Protein AF-A0A6P0VW91-F1 (afdb_monomer_lite)

Structure (mmCIF, N/CA/C/O backbone):
data_AF-A0A6P0VW91-F1
#
_entry.id   AF-A0A6P0VW91-F1
#
loop_
_atom_site.group_PDB
_atom_site.id
_atom_site.type_symbol
_atom_site.label_atom_id
_atom_site.label_alt_id
_atom_site.label_comp_id
_atom_site.label_asym_id
_atom_site.label_entity_id
_atom_site.label_seq_id
_atom_site.pdbx_PDB_ins_code
_atom_site.Cartn_x
_atom_site.Cartn_y
_atom_site.Cartn_z
_atom_site.occupancy
_atom_site.B_iso_or_equiv
_atom_site.auth_seq_id
_atom_site.auth_comp_id
_atom_site.auth_asym_id
_atom_site.auth_atom_id
_atom_site.pdbx_PDB_model_num
ATOM 1 N N . SER A 1 1 ? 43.826 -35.538 46.154 1.00 45.88 1 SER A N 1
ATOM 2 C CA . SER A 1 1 ? 43.018 -36.642 45.608 1.00 45.88 1 SER A CA 1
ATOM 3 C C . SER A 1 1 ? 41.898 -36.074 44.776 1.00 45.88 1 SER A C 1
ATOM 5 O O . SER A 1 1 ? 41.138 -35.266 45.288 1.00 45.88 1 SER A O 1
ATOM 7 N N . LEU A 1 2 ? 41.867 -36.436 43.498 1.00 37.66 2 LEU A N 1
ATOM 8 C CA . LEU A 1 2 ? 40.980 -35.922 42.459 1.00 37.66 2 LEU A CA 1
ATOM 9 C C . LEU A 1 2 ? 40.212 -37.135 41.923 1.00 37.66 2 LEU A C 1
ATOM 11 O O . LEU A 1 2 ? 40.847 -38.118 41.549 1.00 37.66 2 LEU A O 1
ATOM 15 N N . VAL A 1 3 ? 38.880 -37.113 41.973 1.00 53.88 3 VAL A N 1
ATOM 16 C CA . VAL A 1 3 ? 38.034 -38.215 41.485 1.00 53.88 3 VAL A CA 1
ATOM 17 C C . VAL A 1 3 ? 37.179 -37.676 40.343 1.00 53.88 3 VAL A C 1
ATOM 19 O O . VAL A 1 3 ? 36.384 -36.762 40.537 1.00 53.88 3 VAL A O 1
ATOM 22 N N . LEU A 1 4 ? 37.413 -38.223 39.150 1.00 39.91 4 LEU A N 1
ATOM 23 C CA . LEU A 1 4 ? 36.674 -37.972 37.914 1.00 39.91 4 LEU A CA 1
ATOM 24 C C . LEU A 1 4 ? 35.315 -38.687 37.950 1.00 39.91 4 LEU A C 1
ATOM 26 O O . LEU A 1 4 ? 35.254 -39.873 38.269 1.00 39.91 4 LEU A O 1
ATOM 30 N N . ALA A 1 5 ? 34.249 -37.981 37.572 1.00 51.84 5 ALA A N 1
ATOM 31 C CA . ALA A 1 5 ? 32.930 -38.547 37.302 1.00 51.84 5 ALA A CA 1
ATOM 32 C C . ALA A 1 5 ? 32.730 -38.655 35.780 1.00 51.84 5 ALA A C 1
ATOM 34 O O . ALA A 1 5 ? 32.917 -37.676 35.060 1.00 51.84 5 ALA A O 1
ATOM 35 N N . ALA A 1 6 ? 32.388 -39.850 35.295 1.00 54.62 6 ALA A N 1
ATOM 36 C CA . ALA A 1 6 ? 32.155 -40.146 33.882 1.00 54.62 6 ALA A CA 1
ATOM 37 C C . ALA A 1 6 ? 30.652 -40.097 33.558 1.00 54.62 6 ALA A C 1
ATOM 39 O O . ALA A 1 6 ? 29.842 -40.672 34.285 1.00 54.62 6 ALA A O 1
ATOM 40 N N . VAL A 1 7 ? 30.290 -39.425 32.463 1.00 60.19 7 VAL A N 1
ATOM 41 C CA . VAL A 1 7 ? 28.923 -39.356 31.922 1.00 60.19 7 VAL A CA 1
ATOM 42 C C . VAL A 1 7 ? 28.759 -40.441 30.855 1.00 60.19 7 VAL A C 1
ATOM 44 O O . VAL A 1 7 ? 29.585 -40.548 29.950 1.00 60.19 7 VAL A O 1
ATOM 47 N N . ALA A 1 8 ? 27.704 -41.249 30.965 1.00 60.50 8 ALA A N 1
ATOM 48 C CA . ALA A 1 8 ? 27.335 -42.264 29.981 1.00 60.50 8 ALA A CA 1
ATOM 49 C C . ALA A 1 8 ? 26.428 -41.656 28.895 1.00 60.50 8 ALA A C 1
ATOM 51 O O . ALA A 1 8 ? 25.424 -41.021 29.212 1.00 60.50 8 ALA A O 1
ATOM 52 N N . LEU A 1 9 ? 26.775 -41.865 27.623 1.00 63.78 9 LEU A N 1
ATOM 53 C CA . LEU A 1 9 ? 25.954 -41.501 26.465 1.00 63.78 9 LEU A CA 1
ATOM 54 C C . LEU A 1 9 ? 25.047 -42.683 26.090 1.00 63.78 9 LEU A C 1
ATOM 56 O O . LEU A 1 9 ? 25.528 -43.800 25.893 1.00 63.78 9 LEU A O 1
ATOM 60 N N . PHE A 1 10 ? 23.740 -42.436 25.993 1.00 67.81 10 PHE A N 1
ATOM 61 C CA . PHE A 1 10 ? 22.761 -43.399 25.486 1.00 67.81 10 PHE A CA 1
ATOM 62 C C . PHE A 1 10 ? 22.829 -43.465 23.953 1.00 67.81 10 PHE A C 1
ATOM 64 O O . PHE A 1 10 ? 22.677 -42.452 23.274 1.00 67.81 10 PHE A O 1
ATOM 71 N N . PHE A 1 11 ? 23.041 -44.670 23.422 1.00 66.56 11 PHE A N 1
ATOM 72 C CA . PHE A 1 11 ? 22.950 -44.989 21.997 1.00 66.56 11 PHE A CA 1
ATOM 73 C C . PHE A 1 11 ? 21.480 -45.170 21.590 1.00 66.56 11 PHE A C 1
ATOM 75 O O . PHE A 1 11 ? 20.785 -46.021 22.144 1.00 66.56 11 PHE A O 1
ATOM 82 N N . VAL A 1 12 ? 21.025 -44.399 20.602 1.00 67.31 12 VAL A N 1
ATOM 83 C CA . VAL A 1 12 ? 19.769 -44.636 19.871 1.00 67.31 12 VAL A CA 1
ATOM 84 C C . VAL A 1 12 ? 20.093 -45.526 18.660 1.00 67.31 12 VAL A C 1
ATOM 86 O O . VAL A 1 12 ? 21.086 -45.250 17.983 1.00 67.31 12 VAL A O 1
ATOM 89 N N . PRO A 1 13 ? 19.325 -46.593 18.370 1.00 65.19 13 PRO A N 1
ATOM 90 C CA . PRO A 1 13 ? 19.546 -47.409 17.178 1.00 65.19 13 PRO A CA 1
ATOM 91 C C . PRO A 1 13 ? 19.228 -46.616 15.902 1.00 65.19 13 PRO A C 1
ATOM 93 O O . PRO A 1 13 ? 18.191 -45.962 15.802 1.00 65.19 13 PRO A O 1
ATOM 96 N N . ILE A 1 14 ? 20.140 -46.682 14.933 1.00 64.81 14 ILE A N 1
ATOM 97 C CA . ILE A 1 14 ? 20.022 -46.049 13.614 1.00 64.81 14 ILE A CA 1
ATOM 98 C C . ILE A 1 14 ? 19.097 -46.922 12.739 1.00 64.81 14 ILE A C 1
ATOM 100 O O . ILE A 1 14 ? 19.291 -48.138 12.717 1.00 64.81 14 ILE A O 1
ATOM 104 N N . PRO A 1 15 ? 18.103 -46.352 12.033 1.00 50.22 15 PRO A N 1
ATOM 105 C CA . PRO A 1 15 ? 17.239 -47.103 11.120 1.00 50.22 15 PRO A CA 1
ATOM 106 C C . PRO A 1 15 ? 18.001 -47.611 9.882 1.00 50.22 15 PRO A C 1
ATOM 108 O O . PRO A 1 15 ? 18.838 -46.905 9.323 1.00 50.22 15 PRO A O 1
ATOM 111 N N . GLU A 1 16 ? 17.690 -48.835 9.444 1.00 62.50 16 GLU A N 1
ATOM 112 C CA . GLU A 1 16 ? 18.288 -49.484 8.269 1.00 62.50 16 GLU A CA 1
ATOM 113 C C . GLU A 1 16 ? 17.691 -48.937 6.958 1.00 62.50 16 GLU A C 1
ATOM 115 O O . GLU A 1 16 ? 16.479 -48.980 6.743 1.00 62.50 16 GLU A O 1
ATOM 120 N N . ILE A 1 17 ? 18.554 -48.435 6.070 1.00 70.12 17 ILE A N 1
ATOM 121 C CA . ILE A 1 17 ? 18.213 -48.019 4.703 1.00 70.12 17 ILE A CA 1
ATOM 122 C C . ILE A 1 17 ? 18.401 -49.241 3.782 1.00 70.12 17 ILE A C 1
ATOM 124 O O . ILE A 1 17 ? 19.496 -49.804 3.773 1.00 70.12 17 ILE A O 1
ATOM 128 N N . PRO A 1 18 ? 17.393 -49.675 3.002 1.00 55.44 18 PRO A N 1
ATOM 129 C CA . PRO A 1 18 ? 17.561 -50.780 2.061 1.00 55.44 18 PRO A CA 1
ATOM 130 C C . PRO A 1 18 ? 18.451 -50.380 0.871 1.00 55.44 18 PRO A C 1
ATOM 132 O O . PRO A 1 18 ? 18.168 -49.413 0.164 1.00 55.44 18 PRO A O 1
ATOM 135 N N . GLU A 1 19 ? 19.518 -51.147 0.638 1.00 65.44 19 GLU A N 1
ATOM 136 C CA . GLU A 1 19 ? 20.442 -50.968 -0.489 1.00 65.44 19 GLU A CA 1
ATOM 137 C C . GLU A 1 19 ? 19.808 -51.406 -1.830 1.00 65.44 19 GLU A C 1
ATOM 139 O O . GLU A 1 19 ? 19.175 -52.468 -1.901 1.00 65.44 19 GLU A O 1
ATOM 144 N N . PRO A 1 20 ? 19.986 -50.641 -2.925 1.00 45.97 20 PRO A N 1
ATOM 145 C CA . PRO A 1 20 ? 19.561 -51.058 -4.255 1.00 45.97 20 PRO A CA 1
ATOM 146 C C . PRO A 1 20 ? 20.436 -52.203 -4.794 1.00 45.97 20 PRO A C 1
ATOM 148 O O . PRO A 1 20 ? 21.664 -52.185 -4.734 1.00 45.97 20 PRO A O 1
ATOM 151 N N . LYS A 1 21 ? 19.764 -53.213 -5.347 1.00 51.09 21 LYS A N 1
ATOM 152 C CA . LYS A 1 21 ? 20.329 -54.460 -5.881 1.00 51.09 21 LYS A CA 1
ATOM 153 C C . LYS A 1 21 ? 21.159 -54.198 -7.160 1.00 51.09 21 LYS A C 1
ATOM 155 O O . LYS A 1 21 ? 20.664 -53.496 -8.041 1.00 51.09 21 LYS A O 1
ATOM 160 N N . PRO A 1 22 ? 22.364 -54.779 -7.321 1.00 43.06 22 PRO A N 1
ATOM 161 C CA . PRO A 1 22 ? 23.195 -54.573 -8.509 1.00 43.06 22 PRO A CA 1
ATOM 162 C C . PRO A 1 22 ? 22.652 -55.311 -9.745 1.00 43.06 22 PRO A C 1
ATOM 164 O O . PRO A 1 22 ? 22.271 -56.482 -9.674 1.00 43.06 22 PRO A O 1
ATOM 167 N N . ALA A 1 23 ? 22.648 -54.616 -10.886 1.00 38.62 23 ALA A N 1
ATOM 168 C CA . ALA A 1 23 ? 22.341 -55.166 -12.202 1.00 38.62 23 ALA A CA 1
ATOM 169 C C . ALA A 1 23 ? 23.483 -56.073 -12.698 1.00 38.62 23 ALA A C 1
ATOM 171 O O . ALA A 1 23 ? 24.660 -55.739 -12.576 1.00 38.62 23 ALA A O 1
ATOM 172 N N . THR A 1 24 ? 23.118 -57.231 -13.250 1.00 33.81 24 THR A N 1
ATOM 173 C CA . THR A 1 24 ? 24.030 -58.165 -13.925 1.00 33.81 24 THR A CA 1
ATOM 174 C C . THR A 1 24 ? 24.249 -57.716 -15.367 1.00 33.81 24 THR A C 1
ATOM 176 O O . THR A 1 24 ? 23.285 -57.515 -16.102 1.00 33.81 24 THR A O 1
ATOM 179 N N . THR A 1 25 ? 25.517 -57.586 -15.751 1.00 35.56 25 THR A N 1
ATOM 180 C CA . THR A 1 25 ? 25.989 -57.430 -17.130 1.00 35.56 25 THR A CA 1
ATOM 181 C C . THR A 1 25 ? 26.102 -58.807 -17.782 1.00 35.56 25 THR A C 1
ATOM 183 O O . THR A 1 25 ? 26.847 -59.649 -17.284 1.00 35.56 25 THR A O 1
ATOM 186 N N . GLU A 1 26 ? 25.430 -59.019 -18.913 1.00 36.88 26 GLU A N 1
ATOM 187 C CA . GLU A 1 26 ? 25.812 -60.035 -19.899 1.00 36.88 26 GLU A CA 1
ATOM 188 C C . GLU A 1 26 ? 26.166 -59.330 -21.214 1.00 36.88 26 GLU A C 1
ATOM 190 O O . GLU A 1 26 ? 25.394 -58.538 -21.752 1.00 36.88 26 GLU A O 1
ATOM 195 N N . GLU A 1 27 ? 27.383 -59.594 -21.686 1.00 36.19 27 GLU A N 1
ATOM 196 C CA . GLU A 1 27 ? 27.915 -59.167 -22.976 1.00 36.19 27 GLU A CA 1
ATOM 197 C C . GLU A 1 27 ? 27.293 -60.000 -24.106 1.00 36.19 27 GLU A C 1
ATOM 199 O O . GLU A 1 27 ? 27.214 -61.224 -24.006 1.00 36.19 27 GLU A O 1
ATOM 204 N N . THR A 1 28 ? 26.946 -59.378 -25.236 1.00 28.98 28 THR A N 1
ATOM 205 C CA . THR A 1 28 ? 27.001 -60.034 -26.552 1.00 28.98 28 THR A CA 1
ATOM 206 C C . THR A 1 28 ? 27.278 -59.002 -27.645 1.00 28.98 28 THR A C 1
ATOM 208 O O . THR A 1 28 ? 26.803 -57.871 -27.620 1.00 28.98 28 THR A O 1
ATOM 211 N N . SER A 1 29 ? 28.138 -59.448 -28.554 1.00 29.88 29 SER A N 1
ATOM 212 C CA . SER A 1 29 ? 28.842 -58.773 -29.638 1.00 29.88 29 SER A CA 1
ATOM 213 C C . SER A 1 29 ? 27.948 -58.162 -30.726 1.00 29.88 29 SER A C 1
ATOM 215 O O . SER A 1 29 ? 26.857 -58.652 -31.004 1.00 29.88 29 SER A O 1
ATOM 217 N N . SER A 1 30 ? 28.475 -57.114 -31.364 1.00 34.44 30 SER A N 1
ATOM 218 C CA . SER A 1 30 ? 27.913 -56.370 -32.492 1.00 34.44 30 SER A CA 1
ATOM 219 C C . SER A 1 30 ? 27.727 -57.200 -33.768 1.00 34.44 30 SER A C 1
ATOM 221 O O . SER A 1 30 ? 28.659 -57.873 -34.200 1.00 34.44 30 SER A O 1
ATOM 223 N N . GLU A 1 31 ? 26.618 -56.979 -34.481 1.00 31.62 31 GLU A N 1
ATOM 224 C CA . GLU A 1 31 ? 26.615 -56.970 -35.949 1.00 31.62 31 GLU A CA 1
ATOM 225 C C . GLU A 1 31 ? 25.618 -55.925 -36.484 1.00 31.62 31 GLU A C 1
ATOM 227 O O . GLU A 1 31 ? 24.622 -55.576 -35.859 1.00 31.62 31 GLU A O 1
ATOM 232 N N . ASN A 1 32 ? 26.003 -55.356 -37.617 1.00 32.12 32 ASN A N 1
ATOM 233 C CA . ASN A 1 32 ? 25.609 -54.095 -38.228 1.00 32.12 32 ASN A CA 1
ATOM 234 C C . ASN A 1 32 ? 24.267 -54.186 -38.983 1.00 32.12 32 ASN A C 1
ATOM 236 O O . ASN A 1 32 ? 24.061 -55.166 -39.692 1.00 32.12 32 ASN A O 1
ATOM 240 N N . THR A 1 33 ? 23.422 -53.148 -38.932 1.00 27.47 33 THR A N 1
ATOM 241 C CA . THR A 1 33 ? 22.660 -52.589 -40.077 1.00 27.47 33 THR A CA 1
ATOM 242 C C . THR A 1 33 ? 21.922 -51.329 -39.625 1.00 27.47 33 THR A C 1
ATOM 244 O O . THR A 1 33 ? 21.121 -51.355 -38.696 1.00 27.47 33 THR A O 1
ATOM 247 N N . SER A 1 34 ? 22.229 -50.217 -40.290 1.00 39.41 34 SER A N 1
ATOM 248 C CA . SER A 1 34 ? 21.519 -48.950 -40.185 1.00 39.41 34 SER A CA 1
ATOM 249 C C . SER A 1 34 ? 20.055 -49.097 -40.584 1.00 39.41 34 SER A C 1
ATOM 251 O O . SER A 1 34 ? 19.775 -49.539 -41.693 1.00 39.41 34 SER A O 1
ATOM 253 N N . GLU A 1 35 ? 19.153 -48.579 -39.757 1.00 32.06 35 GLU A N 1
ATOM 254 C CA . GLU A 1 35 ? 17.912 -47.993 -40.246 1.00 32.06 35 GLU A CA 1
ATOM 255 C C . GLU A 1 35 ? 17.582 -46.736 -39.441 1.00 32.06 35 GLU A C 1
ATOM 257 O O . GLU A 1 35 ? 17.703 -46.660 -38.222 1.00 32.06 35 GLU A O 1
ATOM 262 N N . ASN A 1 36 ? 17.291 -45.706 -40.218 1.00 39.59 36 ASN A N 1
ATOM 263 C CA . ASN A 1 36 ? 17.088 -44.320 -39.869 1.00 39.59 36 ASN A CA 1
ATOM 264 C C . ASN A 1 36 ? 15.724 -44.154 -39.188 1.00 39.59 36 ASN A C 1
ATOM 266 O O . ASN A 1 36 ? 14.698 -44.385 -39.822 1.00 39.59 36 ASN A O 1
ATOM 270 N N . THR A 1 37 ? 15.684 -43.716 -37.934 1.00 28.42 37 THR A N 1
ATOM 271 C CA . THR A 1 37 ? 14.499 -43.064 -37.362 1.00 28.42 37 THR A CA 1
ATOM 272 C C . THR A 1 37 ? 14.990 -42.003 -36.389 1.00 28.42 37 THR A C 1
ATOM 274 O O . THR A 1 37 ? 15.402 -42.289 -35.271 1.00 28.42 37 THR A O 1
ATOM 277 N N . SER A 1 38 ? 15.035 -40.772 -36.891 1.00 34.97 38 SER A N 1
ATOM 278 C CA . SER A 1 38 ? 15.244 -39.569 -36.100 1.00 34.97 38 SER A CA 1
ATOM 279 C C . SER A 1 38 ? 13.997 -39.384 -35.236 1.00 34.97 38 SER A C 1
ATOM 281 O O . SER A 1 38 ? 12.975 -38.913 -35.729 1.00 34.97 38 SER A O 1
ATOM 283 N N . GLU A 1 39 ? 14.047 -39.820 -33.979 1.00 34.34 39 GLU A N 1
ATOM 284 C CA . GLU A 1 39 ? 13.082 -39.386 -32.972 1.00 34.34 39 GLU A CA 1
ATOM 285 C C . GLU A 1 39 ? 13.407 -37.932 -32.634 1.00 34.34 39 GLU A C 1
ATOM 287 O O . GLU A 1 39 ? 14.372 -37.609 -31.943 1.00 34.34 39 GLU A O 1
ATOM 292 N N . GLU A 1 40 ? 12.622 -37.053 -33.246 1.00 33.78 40 GLU A N 1
ATOM 293 C CA . GLU A 1 40 ? 12.544 -35.635 -32.954 1.00 33.78 40 GLU A CA 1
ATOM 294 C C . GLU A 1 40 ? 12.128 -35.477 -31.491 1.00 33.78 40 GLU A C 1
ATOM 296 O O . GLU A 1 40 ? 10.995 -35.748 -31.094 1.00 33.78 40 GLU A O 1
ATOM 301 N N . GLN A 1 41 ? 13.114 -35.110 -30.679 1.00 34.59 41 GLN A N 1
ATOM 302 C CA . GLN A 1 41 ? 12.960 -34.672 -29.308 1.00 34.59 41 GLN A CA 1
ATOM 303 C C . GLN A 1 41 ? 11.958 -33.512 -29.304 1.00 34.59 41 GLN A C 1
ATOM 305 O O . GLN A 1 41 ? 12.284 -32.403 -29.717 1.00 34.59 41 GLN A O 1
ATOM 310 N N . ALA A 1 42 ? 10.722 -33.796 -28.892 1.00 33.38 42 ALA A N 1
ATOM 311 C CA . ALA A 1 42 ? 9.686 -32.796 -28.706 1.00 33.38 42 ALA A CA 1
ATOM 312 C C . ALA A 1 42 ? 10.132 -31.834 -27.598 1.00 33.38 42 ALA A C 1
ATOM 314 O O . ALA A 1 42 ? 10.006 -32.119 -26.408 1.00 33.38 42 ALA A O 1
ATOM 315 N N . THR A 1 43 ? 10.705 -30.706 -28.000 1.00 33.56 43 THR A N 1
ATOM 316 C CA . THR A 1 43 ? 10.786 -29.502 -27.185 1.00 33.56 43 THR A CA 1
ATOM 317 C C . THR A 1 43 ? 9.354 -29.049 -26.928 1.00 33.56 43 THR A C 1
ATOM 319 O O . THR A 1 43 ? 8.671 -28.590 -27.845 1.00 33.56 43 THR A O 1
ATOM 322 N N . GLU A 1 44 ? 8.875 -29.204 -25.694 1.00 33.62 44 GLU A N 1
ATOM 323 C CA . GLU A 1 44 ? 7.706 -28.459 -25.231 1.00 33.62 44 GLU A CA 1
ATOM 324 C C . GLU A 1 44 ? 7.978 -26.963 -25.460 1.00 33.62 44 GLU A C 1
ATOM 326 O O . GLU A 1 44 ? 9.020 -26.461 -25.021 1.00 33.62 44 GLU A O 1
ATOM 331 N N . PRO A 1 45 ? 7.109 -26.236 -26.184 1.00 35.69 45 PRO A N 1
ATOM 332 C CA . PRO A 1 45 ? 7.276 -24.805 -26.336 1.00 35.69 45 PRO A CA 1
ATOM 333 C C . PRO A 1 45 ? 7.024 -24.139 -24.982 1.00 35.69 45 PRO A C 1
ATOM 335 O O . PRO A 1 45 ? 5.936 -24.242 -24.416 1.00 35.69 45 PRO A O 1
ATOM 338 N N . SER A 1 46 ? 8.040 -23.439 -24.481 1.00 35.47 46 SER A N 1
ATOM 339 C CA . SER A 1 46 ? 7.881 -22.467 -23.400 1.00 35.47 46 SER A CA 1
ATOM 340 C C . SER A 1 46 ? 6.799 -21.460 -23.813 1.00 35.47 46 SER A C 1
ATOM 342 O O . SER A 1 46 ? 6.890 -20.925 -24.926 1.00 35.47 46 SER A O 1
ATOM 344 N N . PRO A 1 47 ? 5.768 -21.197 -22.988 1.00 40.12 47 PRO A N 1
ATOM 345 C CA . PRO A 1 47 ? 4.745 -20.226 -23.342 1.00 40.12 47 PRO A CA 1
ATOM 346 C C . PRO A 1 47 ? 5.399 -18.851 -23.507 1.00 40.12 47 PRO A C 1
ATOM 348 O O . PRO A 1 47 ? 6.196 -18.413 -22.681 1.00 40.12 47 PRO A O 1
ATOM 351 N N . THR A 1 48 ? 5.114 -18.216 -24.640 1.00 48.12 48 THR A N 1
ATOM 352 C CA . THR A 1 48 ? 5.581 -16.868 -24.978 1.00 48.12 48 THR A CA 1
ATOM 353 C C . THR A 1 48 ? 4.586 -15.862 -24.391 1.00 48.12 48 THR A C 1
ATOM 355 O O . THR A 1 48 ? 3.385 -16.139 -24.452 1.00 48.12 48 THR A O 1
ATOM 358 N N . PRO A 1 49 ? 5.035 -14.725 -23.825 1.00 51.53 49 PRO A N 1
ATOM 359 C CA . PRO A 1 49 ? 4.139 -13.681 -23.330 1.00 51.53 49 PRO A CA 1
ATOM 360 C C . PRO A 1 49 ? 3.127 -13.241 -24.403 1.00 51.53 49 PRO A C 1
ATOM 362 O O . PRO A 1 49 ? 3.453 -13.286 -25.597 1.00 51.53 49 PRO A O 1
ATOM 365 N N . PRO A 1 50 ? 1.912 -12.815 -24.002 1.00 56.16 50 PRO A N 1
ATOM 366 C CA . PRO A 1 50 ? 0.882 -12.400 -24.945 1.00 56.16 50 PRO A CA 1
ATOM 367 C C . PRO A 1 50 ? 1.379 -11.251 -25.821 1.00 56.16 50 PRO A C 1
ATOM 369 O O . PRO A 1 50 ? 2.087 -10.343 -25.376 1.00 56.16 50 PRO A O 1
ATOM 372 N N . THR A 1 51 ? 1.005 -11.296 -27.094 1.00 58.78 51 THR A N 1
ATOM 373 C CA . THR A 1 51 ? 1.412 -10.293 -28.075 1.00 58.78 51 THR A CA 1
ATOM 374 C C . THR A 1 51 ? 0.747 -8.943 -27.793 1.00 58.78 51 THR A C 1
ATOM 376 O O . THR A 1 51 ? -0.338 -8.857 -27.217 1.00 58.78 51 THR A O 1
ATOM 379 N N . THR A 1 52 ? 1.363 -7.852 -28.261 1.00 59.69 52 THR A N 1
ATOM 380 C CA . THR A 1 52 ? 0.838 -6.479 -28.117 1.00 59.69 52 THR A CA 1
ATOM 381 C C . THR A 1 52 ? -0.613 -6.334 -28.594 1.00 59.69 52 THR A C 1
ATOM 383 O O . THR A 1 52 ? -1.356 -5.525 -28.046 1.00 59.69 52 THR A O 1
ATOM 386 N N . THR A 1 53 ? -1.023 -7.122 -29.592 1.00 55.97 53 THR A N 1
ATOM 387 C CA . THR A 1 53 ? -2.382 -7.126 -30.152 1.00 55.97 53 THR A CA 1
ATOM 388 C C . THR A 1 53 ? -3.397 -7.798 -29.226 1.00 55.97 53 THR A C 1
ATOM 390 O O . THR A 1 53 ? -4.474 -7.248 -29.024 1.00 55.97 53 THR A O 1
ATOM 393 N N . GLU A 1 54 ? -3.050 -8.927 -28.606 1.00 58.44 54 GLU A N 1
ATOM 394 C CA . GLU A 1 54 ? -3.915 -9.609 -27.628 1.00 58.44 54 GLU A CA 1
ATOM 395 C C . GLU A 1 54 ? -4.108 -8.751 -26.371 1.00 58.44 54 GLU A C 1
ATOM 397 O O . GLU A 1 54 ? -5.211 -8.655 -25.833 1.00 58.44 54 GLU A O 1
ATOM 402 N N . LEU A 1 55 ? -3.052 -8.041 -25.957 1.00 60.56 55 LEU A N 1
ATOM 403 C CA . LEU A 1 55 ? -3.134 -7.079 -24.864 1.00 60.56 55 LEU A CA 1
ATOM 404 C C . LEU A 1 55 ? -4.067 -5.908 -25.200 1.00 60.56 55 LEU A C 1
ATOM 406 O O . LEU A 1 55 ? -4.795 -5.435 -24.337 1.00 60.56 55 LEU A O 1
ATOM 410 N N . GLU A 1 56 ? -4.066 -5.431 -26.446 1.00 62.19 56 GLU A N 1
ATOM 411 C CA . GLU A 1 56 ? -4.937 -4.335 -26.885 1.00 62.19 56 GLU A CA 1
ATOM 412 C C . GLU A 1 56 ? -6.413 -4.734 -27.004 1.00 62.19 56 GLU A C 1
ATOM 414 O O . GLU A 1 56 ? -7.284 -3.902 -26.741 1.00 62.19 56 GLU A O 1
ATOM 419 N N . GLU A 1 57 ? -6.712 -5.992 -27.330 1.00 58.19 57 GLU A N 1
ATOM 420 C CA . GLU A 1 57 ? -8.086 -6.508 -27.362 1.00 58.19 57 GLU A CA 1
ATOM 421 C C . GLU A 1 57 ? -8.667 -6.739 -25.957 1.00 58.19 57 GLU A C 1
ATOM 423 O O . GLU A 1 57 ? -9.816 -6.362 -25.713 1.00 58.19 57 GLU A O 1
ATOM 428 N N . ALA A 1 58 ? -7.874 -7.239 -25.002 1.00 56.41 58 ALA A N 1
ATOM 429 C CA . ALA A 1 58 ? -8.308 -7.438 -23.611 1.00 56.41 58 ALA A CA 1
ATOM 430 C C . ALA A 1 58 ? -8.638 -6.118 -22.874 1.00 56.41 58 ALA A C 1
ATOM 432 O O . ALA A 1 58 ? -9.421 -6.095 -21.921 1.00 56.41 58 ALA A O 1
ATOM 433 N N . LEU A 1 59 ? -8.116 -4.984 -23.355 1.00 56.28 59 LEU A N 1
ATOM 434 C CA . LEU A 1 59 ? -8.441 -3.646 -22.841 1.00 56.28 59 LEU A CA 1
ATOM 435 C C . LEU A 1 59 ? -9.857 -3.161 -23.210 1.00 56.28 59 LEU A C 1
ATOM 437 O O . LEU A 1 59 ? -10.266 -2.092 -22.758 1.00 56.28 59 LEU A O 1
ATOM 441 N N . GLN A 1 60 ? -10.634 -3.913 -24.000 1.00 58.50 60 GLN A N 1
ATOM 442 C CA . GLN A 1 60 ? -12.045 -3.586 -24.267 1.00 58.50 60 GLN A CA 1
ATOM 443 C C . GLN A 1 60 ? -12.940 -3.758 -23.028 1.00 58.50 60 GLN A C 1
ATOM 445 O O . GLN A 1 60 ? -13.995 -3.125 -22.934 1.00 58.50 60 GLN A O 1
ATOM 450 N N . SER A 1 61 ? -12.501 -4.555 -22.052 1.00 73.31 61 SER A N 1
ATOM 451 C CA . SER A 1 61 ? -13.106 -4.676 -20.727 1.00 73.31 61 SER A CA 1
ATOM 452 C C . SER A 1 61 ? -12.093 -4.264 -19.659 1.00 73.31 61 SER A C 1
ATOM 454 O O . SER A 1 61 ? -11.426 -5.100 -19.075 1.00 73.31 61 SER A O 1
ATOM 456 N N . GLU A 1 62 ? -11.931 -2.967 -19.405 1.00 86.75 62 GLU A N 1
ATOM 457 C CA . GLU A 1 62 ? -10.982 -2.482 -18.391 1.00 86.75 62 GLU A CA 1
ATOM 458 C C . GLU A 1 62 ? -11.617 -2.449 -16.985 1.00 86.75 62 GLU A C 1
ATOM 460 O O . GLU A 1 62 ? -12.753 -1.988 -16.811 1.00 86.75 62 GLU A O 1
ATOM 465 N N . ILE A 1 63 ? -10.880 -2.894 -15.962 1.00 92.06 63 ILE A N 1
ATOM 466 C CA . ILE A 1 63 ? -11.254 -2.700 -14.552 1.00 92.06 63 ILE A CA 1
ATOM 467 C C . ILE A 1 63 ? -11.092 -1.215 -14.228 1.00 92.06 63 ILE A C 1
ATOM 469 O O . ILE A 1 63 ? -9.996 -0.667 -14.323 1.00 92.06 63 ILE A O 1
ATOM 473 N N . THR A 1 64 ? -12.187 -0.541 -13.869 1.00 93.31 64 THR A N 1
ATOM 474 C CA . THR A 1 64 ? -12.172 0.920 -13.664 1.00 93.31 64 THR A CA 1
ATOM 475 C C . THR A 1 64 ? -12.894 1.402 -12.409 1.00 93.31 64 THR A C 1
ATOM 477 O O . THR A 1 64 ? -13.009 2.614 -12.212 1.00 93.31 64 THR A O 1
ATOM 480 N N . GLU A 1 65 ? -13.374 0.490 -11.557 1.00 94.81 65 GLU A N 1
ATOM 481 C CA . GLU A 1 65 ? -13.905 0.869 -10.246 1.00 94.81 65 GLU A CA 1
ATOM 482 C C . GLU A 1 65 ? -12.741 1.392 -9.374 1.00 94.81 65 GLU A C 1
ATOM 484 O O . GLU A 1 65 ? -11.720 0.711 -9.271 1.00 94.81 65 GLU A O 1
ATOM 489 N N . PRO A 1 66 ? -12.823 2.616 -8.812 1.00 95.81 66 PRO A N 1
ATOM 490 C CA . PRO A 1 66 ? -11.677 3.256 -8.163 1.00 95.81 66 PRO A CA 1
ATOM 491 C C . PRO A 1 66 ? -11.044 2.449 -7.025 1.00 95.81 66 PRO A C 1
ATOM 493 O O . PRO A 1 66 ? -9.821 2.437 -6.904 1.00 95.81 66 PRO A O 1
ATOM 496 N N . THR A 1 67 ? -11.851 1.786 -6.201 1.00 95.62 67 THR A N 1
ATOM 497 C CA . THR A 1 67 ? -11.386 1.016 -5.039 1.00 95.62 67 THR A CA 1
ATOM 498 C C . THR A 1 67 ? -10.667 -0.266 -5.474 1.00 95.62 67 THR A C 1
ATOM 500 O O . THR A 1 67 ? -9.587 -0.559 -4.969 1.00 95.62 67 THR A O 1
ATOM 503 N N . GLU A 1 68 ? -11.202 -0.989 -6.458 1.00 96.00 68 GLU A N 1
ATOM 504 C CA . GLU A 1 68 ? -10.599 -2.166 -7.087 1.00 96.00 68 GLU A CA 1
ATOM 505 C C . GLU A 1 68 ? -9.289 -1.787 -7.778 1.00 96.00 68 GLU A C 1
ATOM 507 O O . GLU A 1 68 ? -8.271 -2.445 -7.579 1.00 96.00 68 GLU A O 1
ATOM 512 N N . VAL A 1 69 ? -9.273 -0.679 -8.527 1.00 97.19 69 VAL A N 1
ATOM 513 C CA . VAL A 1 69 ? -8.048 -0.168 -9.157 1.00 97.19 69 VAL A CA 1
ATOM 514 C C . VAL A 1 69 ? -6.996 0.181 -8.102 1.00 97.19 69 VAL A C 1
ATOM 516 O O . VAL A 1 69 ? -5.833 -0.163 -8.286 1.00 97.19 69 VAL A O 1
ATOM 519 N N . ARG A 1 70 ? -7.379 0.808 -6.980 1.00 96.69 70 ARG A N 1
ATOM 520 C CA . ARG A 1 70 ? -6.449 1.117 -5.879 1.00 96.69 70 ARG A CA 1
ATOM 521 C C . ARG A 1 70 ? -5.936 -0.140 -5.191 1.00 96.69 70 ARG A C 1
ATOM 523 O O . ARG A 1 70 ? -4.762 -0.203 -4.838 1.00 96.69 70 ARG A O 1
ATOM 530 N N . PHE A 1 71 ? -6.791 -1.136 -4.982 1.00 96.31 71 PHE A N 1
ATOM 531 C CA . PHE A 1 71 ? -6.380 -2.429 -4.443 1.00 96.31 71 PHE A CA 1
ATOM 532 C C . PHE A 1 71 ? -5.337 -3.096 -5.352 1.00 96.31 71 PHE A C 1
ATOM 534 O O . PHE A 1 71 ? -4.267 -3.483 -4.883 1.00 96.31 71 PHE A O 1
ATOM 541 N N . LEU A 1 72 ? -5.599 -3.139 -6.661 1.00 97.38 72 LEU A N 1
ATOM 542 C CA . LEU A 1 72 ? -4.675 -3.694 -7.651 1.00 97.38 72 LEU A CA 1
ATOM 543 C C . LEU A 1 72 ? -3.379 -2.878 -7.772 1.00 97.38 72 LEU A C 1
ATOM 545 O O . LEU A 1 72 ? -2.314 -3.473 -7.898 1.00 97.38 72 LEU A O 1
ATOM 549 N N . GLU A 1 73 ? -3.433 -1.546 -7.663 1.00 97.88 73 GLU A N 1
ATOM 550 C CA . GLU A 1 73 ? -2.239 -0.688 -7.617 1.00 97.88 73 GLU A CA 1
ATOM 551 C C . GLU A 1 73 ? -1.334 -1.064 -6.439 1.00 97.88 73 GLU A C 1
ATOM 553 O O . GLU A 1 73 ? -0.137 -1.274 -6.623 1.00 97.88 73 GLU A O 1
ATOM 558 N N . ARG A 1 74 ? -1.914 -1.185 -5.235 1.00 96.19 74 ARG A N 1
ATOM 559 C CA . ARG A 1 74 ? -1.191 -1.554 -4.008 1.00 96.19 74 ARG A CA 1
ATOM 560 C C . ARG A 1 74 ? -0.602 -2.962 -4.101 1.00 96.19 74 ARG A C 1
ATOM 562 O O . ARG A 1 74 ? 0.547 -3.166 -3.716 1.00 96.19 74 ARG A O 1
ATOM 569 N N . SER A 1 75 ? -1.369 -3.911 -4.640 1.00 95.81 75 SER A N 1
ATOM 570 C CA . SER A 1 75 ? -0.917 -5.287 -4.875 1.00 95.81 75 SER A CA 1
ATOM 571 C C . SER A 1 75 ? 0.254 -5.337 -5.863 1.00 95.81 75 SER A C 1
ATOM 573 O O . SER A 1 75 ? 1.294 -5.929 -5.567 1.00 95.81 75 SER A O 1
ATOM 575 N N . LEU A 1 76 ? 0.133 -4.632 -6.995 1.00 97.88 76 LEU A N 1
ATOM 576 C CA . LEU A 1 76 ? 1.192 -4.522 -7.996 1.00 97.88 76 LEU A CA 1
ATOM 577 C C . LEU A 1 76 ? 2.445 -3.864 -7.413 1.00 97.88 76 LEU A C 1
ATOM 579 O O . LEU A 1 76 ? 3.542 -4.386 -7.602 1.00 97.88 76 LEU A O 1
ATOM 583 N N . TYR A 1 77 ? 2.289 -2.753 -6.685 1.00 97.06 77 TYR A N 1
ATOM 584 C CA . TYR A 1 77 ? 3.402 -2.089 -6.012 1.00 97.06 77 TYR A CA 1
ATOM 585 C C . TYR A 1 77 ? 4.122 -3.068 -5.094 1.00 97.06 77 TYR A C 1
ATOM 587 O O . TYR A 1 77 ? 5.322 -3.250 -5.249 1.00 97.06 77 TYR A O 1
ATOM 595 N N . LYS A 1 78 ? 3.407 -3.738 -4.180 1.00 94.19 78 LYS A N 1
ATOM 596 C CA . LYS A 1 78 ? 4.009 -4.686 -3.233 1.00 94.19 78 LYS A CA 1
ATOM 597 C C . LYS A 1 78 ? 4.786 -5.787 -3.957 1.00 94.19 78 LYS A C 1
ATOM 599 O O . LYS A 1 78 ? 5.951 -6.005 -3.635 1.00 94.19 78 LYS A O 1
ATOM 604 N N . LYS A 1 79 ? 4.170 -6.420 -4.960 1.00 95.50 79 LYS A N 1
ATOM 605 C CA . LYS A 1 79 ? 4.765 -7.510 -5.747 1.00 95.50 79 LYS A CA 1
ATOM 606 C C . LYS A 1 79 ? 6.054 -7.067 -6.451 1.00 95.50 79 LYS A C 1
ATOM 608 O O . LYS A 1 79 ? 7.088 -7.713 -6.306 1.00 95.50 79 LYS A O 1
ATOM 613 N N . VAL A 1 80 ? 6.018 -5.938 -7.160 1.00 96.88 80 VAL A N 1
ATOM 614 C CA . VAL A 1 80 ? 7.190 -5.404 -7.878 1.00 96.88 80 VAL A CA 1
ATOM 615 C C . VAL A 1 80 ? 8.258 -4.902 -6.906 1.00 96.88 80 VAL A C 1
ATOM 617 O O . VAL A 1 80 ? 9.443 -5.138 -7.118 1.00 96.88 80 VAL A O 1
ATOM 620 N N . ASN A 1 81 ? 7.855 -4.243 -5.819 1.00 93.81 81 ASN A N 1
ATOM 621 C CA . ASN A 1 81 ? 8.755 -3.748 -4.784 1.00 93.81 81 ASN A CA 1
ATOM 622 C C . ASN A 1 81 ? 9.527 -4.916 -4.146 1.00 93.81 81 ASN A C 1
ATOM 624 O O . ASN A 1 81 ? 10.750 -4.874 -4.068 1.00 93.81 81 ASN A O 1
ATOM 628 N N . GLN A 1 82 ? 8.849 -5.992 -3.754 1.00 91.88 82 GLN A N 1
ATOM 629 C CA . GLN A 1 82 ? 9.511 -7.150 -3.146 1.00 91.88 82 GLN A CA 1
ATOM 630 C C . GLN A 1 82 ? 10.472 -7.867 -4.106 1.00 91.88 82 GLN A C 1
ATOM 632 O O . GLN A 1 82 ? 11.514 -8.337 -3.667 1.00 91.88 82 GLN A O 1
ATOM 637 N N . ALA A 1 83 ? 10.161 -7.914 -5.404 1.00 95.19 83 ALA A N 1
ATOM 638 C CA . ALA A 1 83 ? 11.009 -8.574 -6.397 1.00 95.19 83 ALA A CA 1
ATOM 639 C C . ALA A 1 83 ? 12.192 -7.716 -6.891 1.00 95.19 83 ALA A C 1
ATOM 641 O O . ALA A 1 83 ? 13.152 -8.244 -7.446 1.00 95.19 83 ALA A O 1
ATOM 642 N N . TRP A 1 84 ? 12.149 -6.388 -6.734 1.00 94.38 84 TRP A N 1
ATOM 643 C CA . TRP A 1 84 ? 13.208 -5.515 -7.244 1.00 94.38 84 TRP A CA 1
ATOM 644 C C . TRP A 1 84 ? 14.387 -5.419 -6.267 1.00 94.38 84 TRP A C 1
ATOM 646 O O . TRP A 1 84 ? 14.422 -4.529 -5.414 1.00 94.38 84 TRP A O 1
ATOM 656 N N . GLU A 1 85 ? 15.358 -6.325 -6.404 1.00 89.62 85 GLU A N 1
ATOM 657 C CA . GLU A 1 85 ? 16.542 -6.394 -5.531 1.00 89.62 85 GLU A CA 1
ATOM 658 C C . GLU A 1 85 ? 17.669 -5.423 -5.946 1.00 89.62 85 GLU A C 1
ATOM 660 O O . GLU A 1 85 ? 18.243 -4.740 -5.097 1.00 89.62 85 GLU A O 1
ATOM 665 N N . ASN A 1 86 ? 17.950 -5.282 -7.248 1.00 86.62 86 ASN A N 1
ATOM 666 C CA . ASN A 1 86 ? 19.074 -4.482 -7.779 1.00 86.62 86 ASN A CA 1
ATOM 667 C C . ASN A 1 86 ? 18.717 -2.996 -7.957 1.00 86.62 86 ASN A C 1
ATOM 669 O O . ASN A 1 86 ? 18.837 -2.401 -9.032 1.00 86.62 86 ASN A O 1
ATOM 673 N N . ARG A 1 87 ? 18.196 -2.382 -6.896 1.00 87.25 87 ARG A N 1
ATOM 674 C CA . ARG A 1 87 ? 17.717 -0.997 -6.945 1.00 87.25 87 ARG A CA 1
ATOM 675 C C . ARG A 1 87 ? 18.867 -0.008 -7.079 1.00 87.25 87 ARG A C 1
ATOM 677 O O . ARG A 1 87 ? 19.829 -0.050 -6.320 1.00 87.25 87 ARG A O 1
ATOM 684 N N . GLY A 1 88 ? 18.708 0.946 -7.994 1.00 83.75 88 GLY A N 1
ATOM 685 C CA . GLY A 1 88 ? 19.680 2.023 -8.205 1.00 83.75 88 GLY A CA 1
ATOM 686 C C . GLY A 1 88 ? 20.854 1.658 -9.117 1.00 83.75 88 GLY A C 1
ATOM 687 O O . GLY A 1 88 ? 21.781 2.453 -9.244 1.00 83.75 88 GLY A O 1
ATOM 688 N N . GLU A 1 89 ? 20.816 0.485 -9.756 1.00 90.25 89 GLU A N 1
ATOM 689 C CA . GLU A 1 89 ? 21.795 0.094 -10.781 1.00 90.25 89 GLU A CA 1
ATOM 690 C C . GLU A 1 89 ? 21.399 0.550 -12.193 1.00 90.25 89 GLU A C 1
ATOM 692 O O . GLU A 1 89 ? 22.232 0.534 -13.095 1.00 90.25 89 GLU A O 1
ATOM 697 N N . LEU A 1 90 ? 20.157 1.012 -12.376 1.00 92.00 90 LEU A N 1
ATOM 698 C CA . LEU A 1 90 ? 19.675 1.496 -13.668 1.00 92.00 90 LEU A CA 1
ATOM 699 C C . LEU A 1 90 ? 20.418 2.767 -14.091 1.00 92.00 90 LEU A C 1
ATOM 701 O O . LEU A 1 90 ? 20.545 3.719 -13.320 1.00 92.00 90 LEU A O 1
ATOM 705 N N . GLU A 1 91 ? 20.824 2.837 -15.355 1.00 90.19 91 GLU A N 1
ATOM 706 C CA . GLU A 1 91 ? 21.451 4.045 -15.908 1.00 90.19 91 GLU A CA 1
ATOM 707 C C . GLU A 1 91 ? 20.426 5.169 -16.150 1.00 90.19 91 GLU A C 1
ATOM 709 O O . GLU A 1 91 ? 20.743 6.362 -16.066 1.00 90.19 91 GLU A O 1
ATOM 714 N N . GLN A 1 92 ? 19.172 4.794 -16.408 1.00 91.69 92 GLN A N 1
ATOM 715 C CA . GLN A 1 92 ? 18.065 5.698 -16.706 1.00 91.69 92 GLN A CA 1
ATOM 716 C C . GLN A 1 92 ? 16.746 5.200 -16.110 1.00 91.69 92 GLN A C 1
ATOM 718 O O . GLN A 1 92 ? 16.616 4.047 -15.713 1.00 91.69 92 GLN A O 1
ATOM 723 N N . ASN A 1 93 ? 15.744 6.077 -16.061 1.00 93.81 93 ASN A N 1
ATOM 724 C CA . ASN A 1 93 ? 14.405 5.673 -15.643 1.00 93.81 93 ASN A CA 1
ATOM 725 C C . ASN A 1 93 ? 13.757 4.807 -16.725 1.00 93.81 93 ASN A C 1
ATOM 727 O O . ASN A 1 93 ? 13.762 5.180 -17.899 1.00 93.81 93 ASN A O 1
ATOM 731 N N . LEU A 1 94 ? 13.123 3.713 -16.315 1.00 95.06 94 LEU A N 1
ATOM 732 C CA . LEU A 1 94 ? 12.376 2.829 -17.204 1.00 95.06 94 LEU A CA 1
ATOM 733 C C . LEU A 1 94 ? 10.889 2.922 -16.873 1.00 95.06 94 LEU A C 1
ATOM 735 O O . LEU A 1 94 ? 10.503 2.891 -15.706 1.00 95.06 94 LEU A O 1
ATOM 739 N N . SER A 1 95 ? 10.046 3.070 -17.893 1.00 96.12 95 SER A N 1
ATOM 740 C CA . SER A 1 95 ? 8.607 3.268 -17.716 1.00 96.12 95 SER A CA 1
ATOM 741 C C . SER A 1 95 ? 7.839 2.250 -18.545 1.00 96.12 95 SER A C 1
ATOM 743 O O . SER A 1 95 ? 7.932 2.250 -19.770 1.00 96.12 95 SER A O 1
ATOM 745 N N . TYR A 1 96 ? 7.001 1.452 -17.889 1.00 96.19 96 TYR A N 1
ATOM 746 C CA . TYR A 1 96 ? 6.214 0.396 -18.520 1.00 96.19 96 TYR A CA 1
ATOM 747 C C . TYR A 1 96 ? 4.723 0.594 -18.280 1.00 96.19 96 TYR A C 1
ATOM 749 O O . TYR A 1 96 ? 4.290 1.024 -17.209 1.00 96.19 96 TYR A O 1
ATOM 757 N N . ARG A 1 97 ? 3.921 0.265 -19.292 1.00 95.75 97 ARG A N 1
ATOM 758 C CA . ARG A 1 97 ? 2.502 -0.017 -19.120 1.00 95.75 97 ARG A CA 1
ATOM 759 C C . ARG A 1 97 ? 2.364 -1.487 -18.757 1.00 95.75 97 ARG A C 1
ATOM 761 O O . ARG A 1 97 ? 2.694 -2.343 -19.571 1.00 95.75 97 ARG A O 1
ATOM 768 N N . VAL A 1 98 ? 1.856 -1.759 -17.567 1.00 95.94 98 VAL A N 1
ATOM 769 C CA . VAL A 1 98 ? 1.673 -3.104 -17.017 1.00 95.94 98 VAL A CA 1
ATOM 770 C C . VAL A 1 98 ? 0.182 -3.401 -16.941 1.00 95.94 98 VAL A C 1
ATOM 772 O O . VAL A 1 98 ? -0.591 -2.548 -16.506 1.00 95.94 98 VAL A O 1
ATOM 775 N N . SER A 1 99 ? -0.226 -4.582 -17.395 1.00 94.38 99 SER A N 1
ATOM 776 C CA . SER A 1 99 ? -1.612 -5.045 -17.315 1.00 94.38 99 SER A CA 1
ATOM 777 C C . SER A 1 99 ? -1.740 -6.122 -16.252 1.00 94.38 99 SER A C 1
ATOM 779 O O . SER A 1 99 ? -0.923 -7.042 -16.194 1.00 94.38 99 SER A O 1
ATOM 781 N N . VAL A 1 100 ? -2.760 -5.986 -15.413 1.00 95.06 100 VAL A N 1
ATOM 782 C CA . VAL A 1 100 ? -2.963 -6.809 -14.222 1.00 95.06 100 VAL A CA 1
ATOM 783 C C . VAL A 1 100 ? -4.379 -7.377 -14.231 1.00 95.06 100 VAL A C 1
ATOM 785 O O . VAL A 1 100 ? -5.333 -6.645 -14.510 1.00 95.06 100 VAL A O 1
ATOM 788 N N . GLY A 1 101 ? -4.502 -8.675 -13.957 1.00 92.12 101 GLY A N 1
ATOM 789 C CA . GLY A 1 101 ? -5.782 -9.367 -13.799 1.00 92.12 101 GLY A CA 1
ATOM 790 C C . GLY A 1 101 ? -6.480 -9.021 -12.483 1.00 92.12 101 GLY A C 1
ATOM 791 O O . GLY A 1 101 ? -5.939 -8.306 -11.637 1.00 92.12 101 GLY A O 1
ATOM 792 N N . LYS A 1 102 ? -7.700 -9.530 -12.273 1.00 90.44 102 LYS A N 1
ATOM 793 C CA . LYS A 1 102 ? -8.401 -9.325 -10.993 1.00 90.44 102 LYS A CA 1
ATOM 794 C C . LYS A 1 102 ? -7.676 -9.988 -9.833 1.00 90.44 102 LYS A C 1
ATOM 796 O O . LYS A 1 102 ? -7.664 -9.444 -8.744 1.00 90.44 102 LYS A O 1
ATOM 801 N N . ASP A 1 103 ? -7.045 -11.124 -10.067 1.00 89.19 103 ASP A N 1
ATOM 802 C CA . ASP A 1 103 ? -6.211 -11.828 -9.092 1.00 89.19 103 ASP A CA 1
ATOM 803 C C . ASP A 1 103 ? -4.938 -11.062 -8.679 1.00 89.19 103 ASP A C 1
ATOM 805 O O . ASP A 1 103 ? -4.253 -11.471 -7.743 1.00 89.19 103 ASP A O 1
ATOM 809 N N . GLY A 1 104 ? -4.626 -9.932 -9.323 1.00 92.25 104 GLY A N 1
ATOM 810 C CA . GLY A 1 104 ? -3.397 -9.183 -9.078 1.00 92.25 104 GLY A CA 1
ATOM 811 C C . GLY A 1 104 ? -2.185 -9.761 -9.811 1.00 92.25 104 GLY A C 1
ATOM 812 O O . GLY A 1 104 ? -1.054 -9.336 -9.550 1.00 92.25 104 GLY A O 1
ATOM 813 N N . GLU A 1 105 ? -2.382 -10.720 -10.717 1.00 93.31 105 GLU A N 1
ATOM 814 C CA . GLU A 1 105 ? -1.311 -11.280 -11.531 1.00 93.31 105 GLU A CA 1
ATOM 815 C C . GLU A 1 105 ? -0.966 -10.389 -12.723 1.00 93.31 105 GLU A C 1
ATOM 817 O O . GLU A 1 105 ? -1.834 -9.779 -13.355 1.00 93.31 105 GLU A O 1
ATOM 822 N N . ILE A 1 106 ? 0.334 -10.286 -13.018 1.00 94.81 106 ILE A N 1
ATOM 823 C CA . ILE A 1 106 ? 0.826 -9.490 -14.141 1.00 94.81 106 ILE A CA 1
ATOM 824 C C . ILE A 1 106 ? 0.703 -10.337 -15.400 1.00 94.81 106 ILE A C 1
ATOM 826 O O . ILE A 1 106 ? 1.464 -11.278 -15.599 1.00 94.81 106 ILE A O 1
ATOM 830 N N . VAL A 1 107 ? -0.236 -9.983 -16.272 1.00 92.12 107 VAL A N 1
ATOM 831 C CA . VAL A 1 107 ? -0.494 -10.744 -17.505 1.00 92.12 107 VAL A CA 1
ATOM 832 C C . VAL A 1 107 ? 0.354 -10.265 -18.682 1.00 92.12 107 VAL A C 1
ATOM 834 O O . VAL A 1 107 ? 0.490 -10.963 -19.682 1.00 92.12 107 VAL A O 1
ATOM 837 N N . GLY A 1 108 ? 0.921 -9.060 -18.594 1.00 91.12 108 GLY A N 1
ATOM 838 C CA . GLY A 1 108 ? 1.755 -8.506 -19.651 1.00 91.12 108 GLY A CA 1
ATOM 839 C C . GLY A 1 108 ? 2.236 -7.093 -19.358 1.00 91.12 108 GLY A C 1
ATOM 840 O O . GLY A 1 108 ? 1.652 -6.362 -18.553 1.00 91.12 108 GLY A O 1
ATOM 841 N N . TYR A 1 109 ? 3.289 -6.684 -20.055 1.00 93.62 109 TYR A N 1
ATOM 842 C CA . TYR A 1 109 ? 3.800 -5.321 -20.014 1.00 93.62 109 TYR A CA 1
ATOM 843 C C . TYR A 1 109 ? 4.328 -4.888 -21.381 1.00 93.62 109 TYR A C 1
ATOM 845 O O . TYR A 1 109 ? 4.669 -5.708 -22.230 1.00 93.62 109 TYR A O 1
ATOM 853 N N . LYS A 1 110 ? 4.397 -3.574 -21.591 1.00 92.25 110 LYS A N 1
ATOM 854 C CA . LYS A 1 110 ? 5.083 -2.962 -22.732 1.00 92.25 110 LYS A CA 1
ATOM 855 C C . LYS A 1 110 ? 5.705 -1.624 -22.336 1.00 92.25 110 LYS A C 1
ATOM 857 O O . LYS A 1 110 ? 5.216 -1.008 -21.386 1.00 92.25 110 LYS A O 1
ATOM 862 N N . PRO A 1 111 ? 6.736 -1.138 -23.042 1.00 93.69 111 PRO A N 1
ATOM 863 C CA . PRO A 1 111 ? 7.271 0.197 -22.837 1.00 93.69 111 PRO A CA 1
ATOM 864 C C . PRO A 1 111 ? 6.154 1.239 -22.907 1.00 93.69 111 PRO A C 1
ATOM 866 O O . PRO A 1 111 ? 5.270 1.179 -23.765 1.00 93.69 111 PRO A O 1
ATOM 869 N N . ALA A 1 112 ? 6.152 2.170 -21.959 1.00 91.06 112 ALA A N 1
ATOM 870 C CA . ALA A 1 112 ? 5.142 3.222 -21.891 1.00 91.06 112 ALA A CA 1
ATOM 871 C C . ALA A 1 112 ? 5.412 4.353 -22.893 1.00 91.06 112 ALA A C 1
ATOM 873 O O . ALA A 1 112 ? 4.473 5.055 -23.269 1.00 91.06 112 ALA A O 1
ATOM 874 N N . ASN A 1 113 ? 6.677 4.534 -23.280 1.00 83.75 113 ASN A N 1
ATOM 875 C CA . ASN A 1 113 ? 7.160 5.585 -24.169 1.00 83.75 113 ASN A CA 1
ATOM 876 C C . ASN A 1 113 ? 8.225 5.001 -25.115 1.00 83.75 113 ASN A C 1
ATOM 878 O O . ASN A 1 113 ? 8.894 4.037 -24.749 1.00 83.75 113 ASN A O 1
ATOM 882 N N . ASP A 1 114 ? 8.442 5.645 -26.263 1.00 78.62 114 ASP A N 1
ATOM 883 C CA . ASP A 1 114 ? 9.432 5.218 -27.270 1.00 78.62 114 ASP A CA 1
ATOM 884 C C . ASP A 1 114 ? 10.892 5.276 -26.771 1.00 78.62 114 ASP A C 1
ATOM 886 O O . ASP A 1 114 ? 11.762 4.625 -27.341 1.00 78.62 114 ASP A O 1
ATOM 890 N N . ASP A 1 115 ? 11.167 6.039 -25.706 1.00 78.12 115 ASP A N 1
ATOM 891 C CA . ASP A 1 115 ? 12.507 6.172 -25.109 1.00 78.12 115 ASP A CA 1
ATOM 892 C C . ASP A 1 115 ? 12.903 4.973 -24.225 1.00 78.12 115 ASP A C 1
ATOM 894 O O . ASP A 1 115 ? 14.066 4.834 -23.845 1.00 78.12 115 ASP A O 1
ATOM 898 N N . THR A 1 116 ? 11.942 4.127 -23.841 1.00 80.00 116 THR A N 1
ATOM 899 C CA . THR A 1 116 ? 12.207 2.922 -23.049 1.00 80.00 116 THR A CA 1
ATOM 900 C C . THR A 1 116 ? 12.396 1.748 -24.000 1.00 80.00 116 THR A C 1
ATOM 902 O O . THR A 1 116 ? 11.445 1.310 -24.645 1.00 80.00 116 THR A O 1
ATOM 905 N N . ASP A 1 117 ? 13.628 1.247 -24.081 1.00 79.00 117 ASP A N 1
ATOM 906 C CA . ASP A 1 117 ? 13.928 0.021 -24.817 1.00 79.00 117 ASP A CA 1
ATOM 907 C C . ASP A 1 117 ? 13.179 -1.159 -24.181 1.00 79.00 117 ASP A C 1
ATOM 909 O O . ASP A 1 117 ? 13.130 -1.280 -22.957 1.00 79.00 117 ASP A O 1
ATOM 913 N N . ILE A 1 118 ? 12.582 -2.020 -25.005 1.00 75.38 118 ILE A N 1
ATOM 914 C CA . ILE A 1 118 ? 11.922 -3.235 -24.520 1.00 75.38 118 ILE A CA 1
ATOM 915 C C . ILE A 1 118 ? 12.936 -4.179 -23.868 1.00 75.38 118 ILE A C 1
ATOM 917 O O . ILE A 1 118 ? 12.601 -4.812 -22.869 1.00 75.38 118 ILE A O 1
ATOM 921 N N . ASP A 1 119 ? 14.170 -4.217 -24.377 1.00 84.00 119 ASP A N 1
ATOM 922 C CA . ASP A 1 119 ? 15.228 -5.093 -23.864 1.00 84.00 119 ASP A CA 1
ATOM 923 C C . ASP A 1 119 ? 15.730 -4.625 -22.484 1.00 84.00 119 ASP A C 1
ATOM 925 O O . ASP A 1 119 ? 16.222 -5.423 -21.691 1.00 84.00 119 ASP A O 1
ATOM 929 N N . ALA A 1 120 ? 15.507 -3.353 -22.124 1.00 88.31 120 ALA A N 1
ATOM 930 C CA . ALA A 1 120 ? 15.795 -2.849 -20.780 1.00 88.31 120 ALA A CA 1
ATOM 931 C C . ALA A 1 120 ? 14.858 -3.443 -19.708 1.00 88.31 120 ALA A C 1
ATOM 933 O O . ALA A 1 120 ? 15.047 -3.204 -18.515 1.00 88.31 120 ALA A O 1
ATOM 934 N N . ALA A 1 121 ? 13.830 -4.210 -20.093 1.00 88.88 121 ALA A N 1
ATOM 935 C CA . ALA A 1 121 ? 12.986 -4.923 -19.138 1.00 88.88 121 ALA A CA 1
ATOM 936 C C . ALA A 1 121 ? 13.779 -5.977 -18.353 1.00 88.88 121 ALA A C 1
ATOM 938 O O . ALA A 1 121 ? 13.416 -6.245 -17.208 1.00 88.88 121 ALA A O 1
ATOM 939 N N . ASP A 1 122 ? 14.873 -6.498 -18.918 1.00 91.31 122 ASP A N 1
ATOM 940 C CA . ASP A 1 122 ? 15.777 -7.460 -18.272 1.00 91.31 122 ASP A CA 1
ATOM 941 C C . ASP A 1 122 ? 16.512 -6.868 -17.053 1.00 91.31 122 ASP A C 1
ATOM 943 O O . ASP A 1 122 ? 17.018 -7.604 -16.209 1.00 91.31 122 ASP A O 1
ATOM 947 N N . GLU A 1 123 ? 16.543 -5.538 -16.918 1.00 92.25 123 GLU A N 1
ATOM 948 C CA . GLU A 1 123 ? 17.074 -4.839 -15.737 1.00 92.25 123 GLU A CA 1
ATOM 949 C C . GLU A 1 123 ? 16.016 -4.653 -14.628 1.00 92.25 123 GLU A C 1
ATOM 951 O O . GLU A 1 123 ? 16.278 -4.056 -13.580 1.00 92.25 123 GLU A O 1
ATOM 956 N N . THR A 1 124 ? 14.793 -5.139 -14.851 1.00 94.19 124 THR A N 1
ATOM 957 C CA . THR A 1 124 ? 13.656 -5.023 -13.930 1.00 94.19 124 THR A CA 1
ATOM 958 C C . THR A 1 124 ? 13.155 -6.409 -13.523 1.00 94.19 124 THR A C 1
ATOM 960 O O . THR A 1 124 ? 13.381 -7.374 -14.245 1.00 94.19 124 THR A O 1
ATOM 963 N N . PRO A 1 125 ? 12.401 -6.544 -12.419 1.00 96.00 125 PRO A N 1
ATOM 964 C CA . PRO A 1 125 ? 11.778 -7.821 -12.065 1.00 96.00 125 PRO A CA 1
ATOM 965 C C . PRO A 1 125 ? 10.562 -8.185 -12.937 1.00 96.00 125 PRO A C 1
ATOM 967 O O . PRO A 1 125 ? 9.972 -9.244 -12.742 1.00 96.00 125 PRO A O 1
ATOM 970 N N . LEU A 1 126 ? 10.123 -7.328 -13.872 1.00 95.62 126 LEU A N 1
ATOM 971 C CA . LEU A 1 126 ? 8.904 -7.578 -14.655 1.00 95.62 126 LEU A CA 1
ATOM 972 C C . LEU A 1 126 ? 8.901 -8.912 -15.425 1.00 95.62 126 LEU A C 1
ATOM 974 O O . LEU A 1 126 ? 7.852 -9.560 -15.402 1.00 95.62 126 LEU A O 1
ATOM 978 N N . PRO A 1 127 ? 10.001 -9.353 -16.075 1.00 94.31 127 PRO A N 1
ATOM 979 C CA . PRO A 1 127 ? 10.016 -10.624 -16.799 1.00 94.31 127 PRO A CA 1
ATOM 980 C C . PRO A 1 127 ? 9.720 -11.827 -15.896 1.00 94.31 127 PRO A C 1
ATOM 982 O O . PRO A 1 127 ? 9.012 -12.746 -16.301 1.00 94.31 127 PRO A O 1
ATOM 985 N N . GLU A 1 128 ? 10.221 -11.805 -14.659 1.00 94.31 128 GLU A N 1
ATOM 986 C CA . GLU A 1 128 ? 10.069 -12.898 -13.691 1.00 94.31 128 GLU A CA 1
ATOM 987 C C . GLU A 1 128 ? 8.679 -12.929 -13.041 1.00 94.31 128 GLU A C 1
ATOM 989 O O . GLU A 1 128 ? 8.244 -13.965 -12.541 1.00 94.31 128 GLU A O 1
ATOM 994 N N . LEU A 1 129 ? 7.970 -11.799 -13.062 1.00 95.38 129 LEU A N 1
ATOM 995 C CA . LEU A 1 129 ? 6.639 -11.646 -12.474 1.00 95.38 129 LEU A CA 1
ATOM 996 C C . LEU A 1 129 ? 5.495 -11.927 -13.459 1.00 95.38 129 LEU A C 1
ATOM 998 O O . LEU A 1 129 ? 4.328 -11.813 -13.077 1.00 95.38 129 LEU A O 1
ATOM 1002 N N . LEU A 1 130 ? 5.801 -12.264 -14.716 1.00 92.25 130 LEU A N 1
ATOM 1003 C CA . LEU A 1 130 ? 4.789 -12.585 -15.719 1.00 92.25 130 LE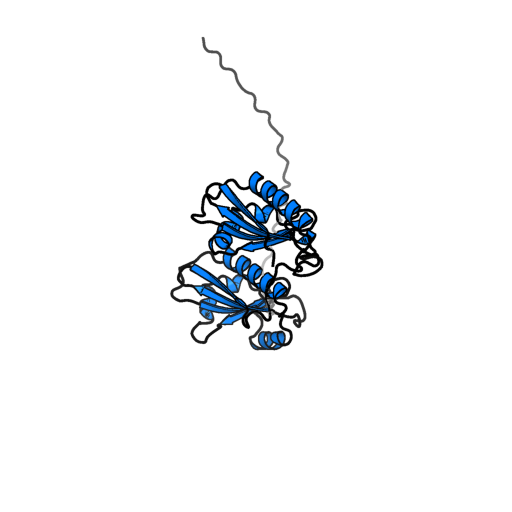U A CA 1
ATOM 1004 C C . LEU A 1 130 ? 4.058 -13.887 -15.383 1.00 92.25 130 LEU A C 1
ATOM 1006 O O . LEU A 1 130 ? 4.646 -14.964 -15.294 1.00 92.25 130 LEU A O 1
ATOM 1010 N N . TYR A 1 131 ? 2.738 -13.790 -15.300 1.00 87.06 131 TYR A N 1
ATOM 1011 C CA . TYR A 1 131 ? 1.835 -14.918 -15.172 1.00 87.06 131 TYR A CA 1
ATOM 1012 C C . TYR A 1 131 ? 1.220 -15.258 -16.531 1.00 87.06 131 TYR A C 1
ATOM 1014 O O . TYR A 1 131 ? 0.737 -14.383 -17.249 1.00 87.06 131 TYR A O 1
ATOM 1022 N N . THR A 1 132 ? 1.209 -16.547 -16.879 1.00 77.69 132 THR A N 1
ATOM 1023 C CA . THR A 1 132 ? 0.507 -17.046 -18.069 1.00 77.69 132 THR A CA 1
ATOM 1024 C C . THR A 1 132 ? -0.824 -17.668 -17.642 1.00 77.69 132 THR A C 1
ATOM 1026 O O . THR A 1 132 ? -0.811 -18.732 -17.014 1.00 77.69 132 THR A O 1
ATOM 1029 N N . PRO A 1 133 ? -1.972 -17.060 -17.989 1.00 68.31 133 PRO A N 1
ATOM 1030 C CA . PRO A 1 133 ? -3.273 -17.627 -17.665 1.00 68.31 133 PRO A CA 1
ATOM 1031 C C . PRO A 1 133 ? -3.488 -18.987 -18.335 1.00 68.31 133 PRO A C 1
ATOM 1033 O O . PRO A 1 133 ? -3.107 -19.216 -19.485 1.00 68.31 133 PRO A O 1
ATOM 1036 N N . THR A 1 134 ? -4.147 -19.898 -17.624 1.00 58.84 134 THR A N 1
ATOM 1037 C CA . THR A 1 134 ? -4.594 -21.189 -18.161 1.00 58.84 134 THR A CA 1
ATOM 1038 C C . THR A 1 134 ? -6.060 -21.066 -18.607 1.00 58.84 134 THR A C 1
ATOM 1040 O O . THR A 1 134 ? -6.952 -21.313 -17.808 1.00 58.84 134 THR A O 1
ATOM 1043 N N . ALA A 1 135 ? -6.287 -20.718 -19.887 1.00 56.12 135 ALA A N 1
ATOM 1044 C CA . ALA A 1 135 ? -7.568 -20.654 -20.641 1.00 56.12 135 ALA A CA 1
ATOM 1045 C C . ALA A 1 135 ? -8.108 -19.251 -21.020 1.00 56.12 135 ALA A C 1
ATOM 1047 O O . ALA A 1 135 ? -7.737 -18.246 -20.433 1.00 56.12 135 ALA A O 1
ATOM 1048 N N . ASP A 1 136 ? -8.966 -19.248 -22.057 1.00 54.91 136 ASP A N 1
ATOM 1049 C CA . ASP A 1 136 ? -9.446 -18.139 -22.906 1.00 54.91 136 ASP A CA 1
ATOM 1050 C C . ASP A 1 136 ? -9.571 -16.751 -22.240 1.00 54.91 136 ASP A C 1
ATOM 1052 O O . ASP A 1 136 ? -10.469 -16.471 -21.441 1.00 54.91 136 ASP A O 1
ATOM 1056 N N . ASN A 1 137 ? -8.683 -15.852 -22.671 1.00 61.53 137 ASN A N 1
ATOM 1057 C CA . ASN A 1 137 ? -8.427 -14.535 -22.094 1.00 61.53 137 ASN A CA 1
ATOM 1058 C C . ASN A 1 137 ? -9.413 -13.468 -22.594 1.00 61.53 137 ASN A C 1
ATOM 1060 O O . ASN A 1 137 ? -9.116 -12.713 -23.514 1.00 61.53 137 ASN A O 1
ATOM 1064 N N . ASN A 1 138 ? -10.579 -13.381 -21.958 1.00 67.00 138 ASN A N 1
ATOM 1065 C CA . ASN A 1 138 ? -11.442 -12.190 -22.007 1.00 67.00 138 ASN A CA 1
ATOM 1066 C C . ASN A 1 138 ? -11.804 -11.718 -20.587 1.00 67.00 138 ASN A C 1
ATOM 1068 O O . ASN A 1 138 ? -12.916 -11.252 -20.326 1.00 67.00 138 ASN A O 1
ATOM 1072 N N . GLU A 1 139 ? -10.882 -11.888 -19.638 1.00 78.31 139 GLU A N 1
ATOM 1073 C CA . GLU A 1 139 ? -11.046 -11.314 -18.307 1.00 78.31 139 GLU A CA 1
ATOM 1074 C C . GLU A 1 139 ? -10.735 -9.810 -18.330 1.00 78.31 139 GLU A C 1
ATOM 1076 O O . GLU A 1 139 ? -9.797 -9.390 -19.014 1.00 78.31 139 GLU A O 1
ATOM 1081 N N . PRO A 1 140 ? -11.491 -8.980 -17.586 1.00 88.62 140 PRO A N 1
ATOM 1082 C CA . PRO A 1 140 ? -11.158 -7.580 -17.462 1.00 88.62 140 PRO A CA 1
ATOM 1083 C C . PRO A 1 140 ? -9.771 -7.344 -16.864 1.00 88.62 140 PRO A C 1
ATOM 1085 O O . PRO A 1 140 ? -9.433 -7.945 -15.848 1.00 88.62 140 PRO A O 1
ATOM 1088 N N . LEU A 1 141 ? -9.011 -6.415 -17.444 1.00 91.56 141 LEU A N 1
ATOM 1089 C CA . LEU A 1 141 ? -7.667 -6.058 -16.982 1.00 91.56 141 LEU A CA 1
ATOM 1090 C C . LEU A 1 141 ? -7.625 -4.626 -16.449 1.00 91.56 141 LEU A C 1
ATOM 1092 O O . LEU A 1 141 ? -8.298 -3.740 -16.974 1.00 91.56 141 LEU A O 1
ATOM 1096 N N . ALA A 1 142 ? -6.797 -4.378 -15.440 1.00 94.75 142 ALA A N 1
ATOM 1097 C CA . ALA A 1 142 ? -6.391 -3.036 -15.035 1.00 94.75 142 ALA A CA 1
ATOM 1098 C C . ALA A 1 142 ? -5.055 -2.676 -15.700 1.00 94.75 142 ALA A C 1
ATOM 1100 O O . ALA A 1 142 ? -4.156 -3.509 -15.788 1.00 94.75 142 ALA A O 1
ATOM 1101 N N . SER A 1 143 ? -4.903 -1.431 -16.156 1.00 95.75 143 SER A N 1
ATOM 1102 C CA . SER A 1 143 ? -3.636 -0.913 -16.687 1.00 95.75 143 SER A CA 1
ATOM 1103 C C . SER A 1 143 ? -2.969 0.047 -15.708 1.00 95.75 143 SER A C 1
ATOM 1105 O O . SER A 1 143 ? -3.583 1.020 -15.268 1.00 95.75 143 SER A O 1
ATOM 1107 N N . PHE A 1 144 ? -1.675 -0.148 -15.474 1.00 97.94 144 PHE A N 1
ATOM 1108 C CA . PHE A 1 144 ? -0.848 0.711 -14.631 1.00 97.94 144 PHE A CA 1
ATOM 1109 C C . PHE A 1 144 ? 0.363 1.235 -15.393 1.00 97.94 144 PHE A C 1
ATOM 1111 O O . PHE A 1 144 ? 0.901 0.572 -16.277 1.00 97.94 144 PHE A O 1
ATOM 1118 N N . ARG A 1 145 ? 0.806 2.439 -15.040 1.00 97.88 145 ARG A N 1
ATOM 1119 C CA . ARG A 1 145 ? 2.147 2.929 -15.345 1.00 97.88 145 ARG A CA 1
ATOM 1120 C C . ARG A 1 145 ? 3.050 2.559 -14.175 1.00 97.88 145 ARG A C 1
ATOM 1122 O O . ARG A 1 145 ? 2.799 3.007 -13.058 1.00 97.88 145 ARG A O 1
ATOM 1129 N N . VAL A 1 146 ? 4.088 1.785 -14.458 1.00 97.69 146 VAL A N 1
ATOM 1130 C CA . VAL A 1 146 ? 5.135 1.405 -13.508 1.00 97.69 146 VAL A CA 1
ATOM 1131 C C . VAL A 1 146 ? 6.428 2.086 -13.929 1.00 97.69 146 VAL A C 1
ATOM 1133 O O . VAL A 1 146 ? 6.855 1.935 -15.075 1.00 97.69 14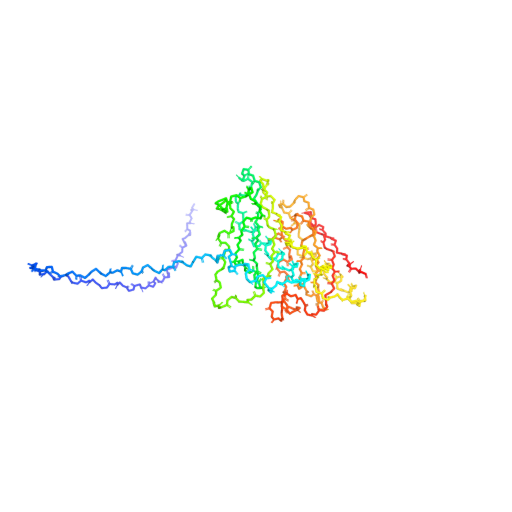6 VAL A O 1
ATOM 1136 N N . VAL A 1 147 ? 7.025 2.857 -13.025 1.00 96.62 147 VAL A N 1
ATOM 1137 C CA . VAL A 1 147 ? 8.283 3.569 -13.257 1.00 96.62 147 VAL A CA 1
ATOM 1138 C C . VAL A 1 147 ? 9.341 3.042 -12.302 1.00 96.62 147 VAL A C 1
ATOM 1140 O O . VAL A 1 147 ? 9.210 3.153 -11.083 1.00 96.62 147 VAL A O 1
ATOM 1143 N N . PHE A 1 148 ? 10.408 2.506 -12.884 1.00 96.00 148 PHE A N 1
ATOM 1144 C CA . PHE A 1 148 ? 11.634 2.143 -12.194 1.00 96.00 148 PHE A CA 1
ATOM 1145 C C . PHE A 1 148 ? 12.593 3.321 -12.304 1.00 96.00 148 PHE A C 1
ATOM 1147 O O . PHE A 1 148 ? 13.103 3.625 -13.384 1.00 96.00 148 PHE A O 1
ATOM 1154 N N . ASN A 1 149 ? 12.794 4.040 -11.205 1.00 94.38 149 ASN A N 1
ATOM 1155 C CA . ASN A 1 149 ? 13.689 5.186 -11.193 1.00 94.38 149 ASN A CA 1
ATOM 1156 C C . ASN A 1 149 ? 15.152 4.747 -11.004 1.00 94.38 149 ASN A C 1
ATOM 1158 O O . ASN A 1 149 ? 15.435 3.840 -10.220 1.00 94.38 149 ASN A O 1
ATOM 1162 N N . ASN A 1 150 ? 16.096 5.446 -11.635 1.00 93.38 150 ASN A N 1
ATOM 1163 C CA . ASN A 1 150 ? 17.532 5.194 -11.477 1.00 93.38 150 ASN A CA 1
ATOM 1164 C C . ASN A 1 150 ? 18.083 5.461 -10.065 1.00 93.38 150 ASN A C 1
ATOM 1166 O O . ASN A 1 150 ? 19.210 5.099 -9.753 1.00 93.38 150 ASN A O 1
ATOM 1170 N N . THR A 1 151 ? 17.281 6.050 -9.182 1.00 92.44 151 THR A N 1
ATOM 1171 C CA . THR A 1 151 ? 17.579 6.183 -7.748 1.00 92.44 151 THR A CA 1
ATOM 1172 C C . THR A 1 151 ? 17.020 5.041 -6.892 1.00 92.44 151 THR A C 1
ATOM 1174 O O . THR A 1 151 ? 17.171 5.070 -5.674 1.00 92.44 151 THR A O 1
ATOM 1177 N N . GLY A 1 152 ? 16.380 4.035 -7.502 1.00 91.38 152 GLY A N 1
ATOM 1178 C CA . GLY A 1 152 ? 15.811 2.877 -6.802 1.00 91.38 152 GLY A CA 1
ATOM 1179 C C . GLY A 1 152 ? 14.403 3.086 -6.232 1.00 91.38 152 GLY A C 1
ATOM 1180 O O . GLY A 1 152 ? 13.911 2.244 -5.481 1.00 91.38 152 GLY A O 1
ATOM 1181 N N . ILE A 1 153 ? 13.749 4.199 -6.575 1.00 91.94 153 ILE A N 1
ATOM 1182 C CA . ILE A 1 153 ? 12.355 4.473 -6.202 1.00 91.94 153 ILE A CA 1
ATOM 1183 C C . ILE A 1 153 ? 11.425 3.813 -7.225 1.00 91.94 153 ILE A C 1
ATOM 1185 O O . ILE A 1 153 ? 11.578 4.014 -8.432 1.00 91.94 153 ILE A O 1
ATOM 1189 N N . LEU A 1 154 ? 10.459 3.039 -6.732 1.00 95.50 154 LEU A N 1
ATOM 1190 C CA . LEU A 1 154 ? 9.375 2.476 -7.532 1.00 95.50 154 LEU A CA 1
ATOM 1191 C C . LEU A 1 154 ? 8.167 3.411 -7.479 1.00 95.50 154 LEU A C 1
ATOM 1193 O O . LEU A 1 154 ? 7.729 3.794 -6.395 1.00 95.50 154 LEU A O 1
ATOM 1197 N N . GLU A 1 155 ? 7.590 3.722 -8.635 1.00 96.19 155 GLU A N 1
ATOM 1198 C CA . GLU A 1 155 ? 6.307 4.419 -8.725 1.00 96.19 155 GLU A CA 1
ATOM 1199 C C . GL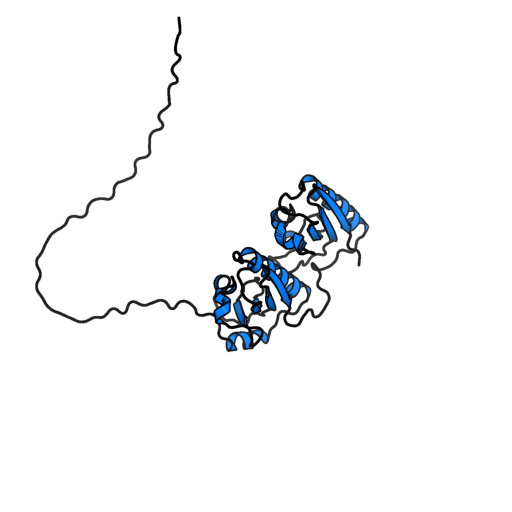U A 1 155 ? 5.312 3.563 -9.507 1.00 96.19 155 GLU A C 1
ATOM 1201 O O . GLU A 1 155 ? 5.625 3.039 -10.577 1.00 96.19 155 GLU A O 1
ATOM 1206 N N . VAL A 1 156 ? 4.091 3.446 -8.993 1.00 97.56 156 VAL A N 1
ATOM 1207 C CA . VAL A 1 156 ? 2.980 2.766 -9.663 1.00 97.56 156 VAL A CA 1
ATOM 1208 C C . VAL A 1 156 ? 1.789 3.712 -9.662 1.00 97.56 156 VAL A C 1
ATOM 1210 O O . VAL A 1 156 ? 1.505 4.360 -8.660 1.00 97.56 156 VAL A O 1
ATOM 1213 N N . SER A 1 157 ? 1.111 3.840 -10.798 1.00 97.44 157 SER A N 1
ATOM 1214 C CA . SER A 1 157 ? -0.085 4.680 -10.919 1.00 97.44 157 SER A CA 1
ATOM 1215 C C . SER A 1 157 ? -1.066 4.109 -11.941 1.00 97.44 157 SER A C 1
ATOM 1217 O O . SER A 1 157 ? -0.631 3.445 -12.886 1.00 97.44 157 SER A O 1
ATOM 1219 N N . PRO A 1 158 ? -2.383 4.352 -11.821 1.00 97.25 158 PRO A N 1
ATOM 1220 C CA . PRO A 1 158 ? -3.343 3.878 -12.808 1.00 97.25 158 PRO A CA 1
ATOM 1221 C C . PRO A 1 158 ? -3.105 4.589 -14.137 1.00 97.25 158 PRO A C 1
ATOM 1223 O O . PRO A 1 158 ? -2.953 5.811 -14.178 1.00 97.25 158 PRO A O 1
ATOM 1226 N N . TRP A 1 159 ? -3.112 3.843 -15.239 1.00 95.25 159 TRP A N 1
ATOM 1227 C CA . TRP A 1 159 ? -2.757 4.377 -16.555 1.00 95.25 159 TRP A CA 1
ATOM 1228 C C . TRP A 1 159 ? -3.661 5.537 -16.997 1.00 95.25 159 TRP A C 1
ATOM 1230 O O . TRP A 1 159 ? -3.186 6.524 -17.557 1.00 95.25 159 TRP A O 1
ATOM 1240 N N . LEU A 1 160 ? -4.963 5.429 -16.719 1.00 91.75 160 LEU A N 1
ATOM 1241 C CA . LEU A 1 160 ? -5.962 6.464 -17.003 1.00 91.75 160 LEU A CA 1
ATOM 1242 C C . LEU A 1 160 ? -6.280 7.348 -15.785 1.00 91.75 160 LEU A C 1
ATOM 1244 O O . LEU A 1 160 ? -7.197 8.168 -15.843 1.00 91.75 160 LEU A O 1
ATOM 1248 N N . GLY A 1 161 ? -5.541 7.185 -14.684 1.00 94.38 161 GLY A N 1
ATOM 1249 C CA . GLY A 1 161 ? -5.902 7.745 -13.387 1.00 94.38 161 GLY A CA 1
ATOM 1250 C C . GLY A 1 161 ? -7.186 7.134 -12.810 1.00 94.38 161 GLY A C 1
ATOM 1251 O O . GLY A 1 161 ? -7.762 6.185 -13.343 1.00 94.38 161 GLY A O 1
ATOM 1252 N N . TYR A 1 162 ? -7.640 7.693 -11.692 1.00 94.75 162 TYR A N 1
ATOM 1253 C CA . TYR A 1 162 ? -8.859 7.252 -11.022 1.00 94.75 162 TYR A CA 1
ATOM 1254 C C . TYR A 1 162 ? -10.112 7.924 -11.597 1.00 94.75 162 TYR A C 1
ATOM 1256 O O . TYR A 1 162 ? -10.139 9.136 -11.805 1.00 94.75 162 TYR A O 1
ATOM 1264 N N . LYS A 1 163 ? -11.195 7.153 -11.777 1.00 92.56 163 LYS A N 1
ATOM 1265 C CA . LYS A 1 163 ? -12.523 7.672 -12.175 1.00 92.56 163 LYS A CA 1
ATOM 1266 C C . LYS A 1 163 ? -13.372 8.185 -11.001 1.00 92.56 163 LYS A C 1
ATOM 1268 O O . LYS A 1 163 ? -14.536 8.529 -11.183 1.00 92.56 163 LYS A O 1
ATOM 1273 N N . GLY A 1 164 ? -12.801 8.226 -9.804 1.00 92.88 164 GLY A N 1
ATOM 1274 C CA . GLY A 1 164 ? -13.442 8.631 -8.558 1.00 92.88 164 GLY A CA 1
ATOM 1275 C C . GLY A 1 164 ? -12.431 8.592 -7.419 1.00 92.88 164 GLY A C 1
ATOM 1276 O O . GLY A 1 164 ? -11.258 8.311 -7.645 1.00 92.88 164 GLY A O 1
ATOM 1277 N N . GLU A 1 165 ? -12.859 8.887 -6.199 1.00 91.88 165 GLU A N 1
ATOM 1278 C CA . GLU A 1 165 ? -11.965 8.809 -5.047 1.00 91.88 165 GLU A CA 1
ATOM 1279 C C . GLU A 1 165 ? -11.879 7.356 -4.547 1.00 91.88 165 GLU A C 1
ATOM 1281 O O . GLU A 1 165 ? -12.915 6.791 -4.194 1.00 91.88 165 GLU A O 1
ATOM 1286 N N . PRO A 1 166 ? -10.688 6.731 -4.524 1.00 93.38 166 PRO A N 1
ATOM 1287 C CA . PRO A 1 166 ? -10.544 5.379 -4.002 1.00 93.38 166 PRO A CA 1
ATOM 1288 C C . PRO A 1 166 ? -10.700 5.338 -2.472 1.00 93.38 166 PRO A C 1
ATOM 1290 O O . PRO A 1 166 ? -10.219 6.218 -1.746 1.00 93.38 166 PRO A O 1
ATOM 1293 N N . GLY A 1 167 ? -11.360 4.291 -1.979 1.00 91.56 167 GLY A N 1
ATOM 1294 C CA . GLY A 1 167 ? -11.514 3.993 -0.553 1.00 91.56 167 GLY A CA 1
ATOM 1295 C C . GLY A 1 167 ? -10.806 2.703 -0.136 1.00 91.56 167 GLY A C 1
ATOM 1296 O O . GLY A 1 167 ? -10.029 2.137 -0.901 1.00 91.56 167 GLY A O 1
ATOM 1297 N N . LEU A 1 168 ? -11.137 2.217 1.061 1.00 93.44 168 LEU A N 1
ATOM 1298 C CA . LEU A 1 168 ? -10.904 0.828 1.483 1.00 93.44 168 LEU A CA 1
ATOM 1299 C C . LEU A 1 168 ? -12.225 0.035 1.460 1.00 93.44 168 LEU A C 1
ATOM 1301 O O . LEU A 1 168 ? -12.462 -0.811 2.307 1.00 93.44 168 LEU A O 1
ATOM 1305 N N . GLY A 1 169 ? -13.130 0.358 0.531 1.00 91.62 169 GLY A N 1
ATOM 1306 C CA . GLY A 1 169 ? -14.501 -0.159 0.511 1.00 91.62 169 GLY A CA 1
ATOM 1307 C C . GLY A 1 169 ? -15.511 0.774 1.195 1.00 91.62 169 GLY A C 1
ATOM 1308 O O . GLY A 1 169 ? -15.212 1.957 1.397 1.00 91.62 169 GLY A O 1
ATOM 1309 N N . PRO A 1 170 ? -16.727 0.279 1.496 1.00 93.31 170 PRO A N 1
ATOM 1310 C CA . PRO A 1 170 ? -17.759 1.066 2.163 1.00 93.31 170 PRO A CA 1
ATOM 1311 C C . PRO A 1 170 ? -17.271 1.602 3.517 1.00 93.31 170 PRO A C 1
ATOM 1313 O O . PRO A 1 170 ? -16.552 0.922 4.245 1.00 93.31 170 PRO A O 1
ATOM 1316 N N . GLU A 1 171 ? -17.657 2.829 3.860 1.00 93.88 171 GLU A N 1
ATOM 1317 C CA . GLU A 1 171 ? -17.252 3.476 5.114 1.00 93.88 171 GLU A CA 1
ATOM 1318 C C . GLU A 1 171 ? -18.285 3.237 6.216 1.00 93.88 171 GLU A C 1
ATOM 1320 O O . GLU A 1 171 ? -19.494 3.371 6.003 1.00 93.88 171 GLU A O 1
ATOM 1325 N N . MET A 1 172 ? -17.801 2.897 7.408 1.00 95.69 172 MET A N 1
ATOM 1326 C CA . MET A 1 172 ? -18.610 2.874 8.620 1.00 95.69 172 MET A CA 1
ATOM 1327 C C . MET A 1 172 ? -18.940 4.306 9.054 1.00 95.69 172 MET A C 1
ATOM 1329 O O . MET A 1 172 ? -18.088 5.190 9.003 1.00 95.69 172 MET A O 1
ATOM 1333 N N . THR A 1 173 ? -20.178 4.535 9.501 1.00 95.31 173 THR A N 1
ATOM 1334 C CA . THR A 1 173 ? -20.669 5.879 9.865 1.00 95.31 173 THR A CA 1
ATOM 1335 C C . THR A 1 173 ? -21.144 6.005 11.313 1.00 95.31 173 THR A C 1
ATOM 1337 O O . THR A 1 173 ? -21.527 7.096 11.729 1.00 95.31 173 THR A O 1
ATOM 1340 N N . ASP A 1 174 ? -21.192 4.908 12.073 1.00 96.50 174 ASP A N 1
ATOM 1341 C CA . ASP A 1 174 ? -21.603 4.933 13.479 1.00 96.50 174 ASP A CA 1
ATOM 1342 C C . ASP A 1 174 ? -20.462 5.484 14.344 1.00 96.50 174 ASP A C 1
ATOM 1344 O O . ASP A 1 174 ? -19.434 4.838 14.525 1.00 96.50 174 ASP A O 1
ATOM 1348 N N . SER A 1 175 ? -20.632 6.699 14.864 1.00 96.00 175 SER A N 1
ATOM 1349 C CA . SER A 1 175 ? -19.584 7.388 15.619 1.00 96.00 175 SER A CA 1
ATOM 1350 C C . SER A 1 175 ? -19.273 6.755 16.974 1.00 96.00 175 SER A C 1
ATOM 1352 O O . SER A 1 175 ? -18.140 6.884 17.431 1.00 96.00 175 SER A O 1
ATOM 1354 N N . GLU A 1 176 ? -20.256 6.130 17.635 1.00 96.88 176 GLU A N 1
ATOM 1355 C CA . GLU A 1 176 ? -20.011 5.456 18.919 1.00 96.88 176 GLU A CA 1
ATOM 1356 C C . GLU A 1 176 ? -19.167 4.207 18.666 1.00 96.88 176 GLU A C 1
ATOM 1358 O O . GLU A 1 176 ? -18.115 4.042 19.280 1.00 96.88 176 GLU A O 1
ATOM 1363 N N . LEU A 1 177 ? -19.545 3.419 17.656 1.00 97.44 177 LEU A N 1
ATOM 1364 C CA . LEU A 1 177 ? -18.780 2.243 17.250 1.00 97.44 177 LEU A CA 1
ATOM 1365 C C . LEU A 1 177 ? -17.366 2.599 16.762 1.00 97.44 177 LEU A C 1
ATOM 1367 O O . LEU A 1 177 ? -16.404 1.941 17.141 1.00 97.44 177 LEU A O 1
ATOM 1371 N N . ILE A 1 178 ? -17.204 3.661 15.964 1.00 98.38 178 ILE A N 1
ATOM 1372 C CA . ILE A 1 178 ? -15.877 4.115 15.507 1.00 98.38 178 ILE A CA 1
ATOM 1373 C C . ILE A 1 178 ? -14.992 4.522 16.692 1.00 98.38 178 ILE A C 1
ATOM 1375 O O . ILE A 1 178 ? -13.796 4.242 16.671 1.00 98.38 178 ILE A O 1
ATOM 1379 N N . SER A 1 179 ? -15.560 5.162 17.720 1.00 97.62 179 SER A N 1
ATOM 1380 C CA . SER A 1 179 ? -14.818 5.528 18.932 1.00 97.62 179 SER A CA 1
ATOM 1381 C C . SER A 1 179 ? -14.359 4.294 19.711 1.00 97.62 179 SER A C 1
ATOM 1383 O O . SER A 1 179 ? -13.220 4.256 20.164 1.00 97.62 179 SER A O 1
ATOM 1385 N N . ASP A 1 180 ? -15.213 3.279 19.843 1.00 98.25 180 ASP A N 1
ATOM 1386 C CA . ASP A 1 180 ? -14.850 2.029 20.520 1.00 98.25 180 ASP A CA 1
ATOM 1387 C C . ASP A 1 180 ? -13.747 1.275 19.744 1.00 98.25 180 ASP A C 1
ATOM 1389 O O . ASP A 1 180 ? -12.788 0.761 20.330 1.00 98.25 180 ASP A O 1
ATOM 1393 N N . LEU A 1 181 ? -13.840 1.261 18.409 1.00 98.62 181 LEU A N 1
ATOM 1394 C CA . LEU A 1 181 ? -12.846 0.650 17.522 1.00 98.62 181 LEU A CA 1
ATOM 1395 C C . LEU A 1 181 ? -11.501 1.395 17.533 1.00 98.62 181 LEU A C 1
ATOM 1397 O O . LEU A 1 181 ? -10.459 0.747 17.423 1.00 98.62 181 LEU A O 1
ATOM 1401 N N . ASP A 1 182 ? -11.498 2.721 17.704 1.00 98.50 182 ASP A N 1
ATOM 1402 C CA . ASP A 1 182 ? -10.279 3.527 17.872 1.00 98.50 182 ASP A CA 1
ATOM 1403 C C . ASP A 1 182 ? -9.474 3.078 19.100 1.00 98.50 182 ASP A C 1
ATOM 1405 O O . ASP A 1 182 ? -8.272 2.795 19.015 1.00 98.50 182 ASP A O 1
ATOM 1409 N N . GLU A 1 183 ? -10.155 2.936 20.244 1.00 98.44 183 GLU A N 1
ATOM 1410 C CA . GLU A 1 183 ? -9.544 2.472 21.491 1.00 98.44 183 GLU A CA 1
ATOM 1411 C C . GLU A 1 183 ? -9.007 1.041 21.342 1.00 98.44 183 GLU A C 1
ATOM 1413 O O . GLU A 1 183 ? -7.869 0.749 21.734 1.00 98.44 183 GLU A O 1
ATOM 1418 N N . GLN A 1 184 ? -9.793 0.154 20.723 1.00 98.62 184 GLN A N 1
ATOM 1419 C CA . GLN A 1 184 ? -9.411 -1.239 20.497 1.00 98.62 184 GLN A CA 1
ATOM 1420 C C . GLN A 1 184 ? -8.209 -1.375 19.553 1.00 98.62 184 GLN A C 1
ATOM 1422 O O . GLN A 1 184 ? -7.280 -2.140 19.843 1.00 98.62 184 GLN A O 1
ATOM 1427 N N . LEU A 1 185 ? -8.199 -0.646 18.432 1.00 98.75 185 LEU A N 1
ATOM 1428 C CA . LEU A 1 185 ? -7.092 -0.651 17.477 1.00 98.75 185 LEU A CA 1
ATOM 1429 C C . LEU A 1 185 ? -5.820 -0.105 18.130 1.00 98.75 185 LEU A C 1
ATOM 1431 O O . LEU A 1 185 ? -4.757 -0.724 18.033 1.00 98.75 185 LEU A O 1
ATOM 1435 N N . THR A 1 186 ? -5.938 1.010 18.852 1.00 98.69 186 THR A N 1
ATOM 1436 C CA . THR A 1 186 ? -4.832 1.626 19.591 1.00 98.69 186 THR A CA 1
ATOM 1437 C C . THR A 1 186 ? -4.188 0.638 20.557 1.00 98.69 186 THR A C 1
ATOM 1439 O O . THR A 1 186 ? -2.965 0.490 20.573 1.00 98.69 186 THR A O 1
ATOM 1442 N N . GLU A 1 187 ? -4.993 -0.059 21.358 1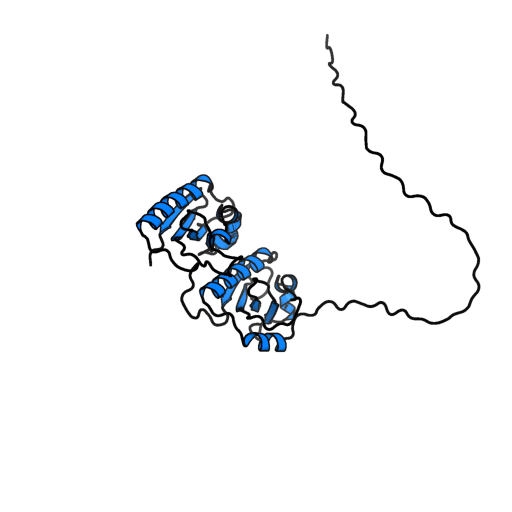.00 98.50 187 GLU A N 1
ATOM 1443 C CA . GLU A 1 187 ? -4.488 -1.027 22.329 1.00 98.50 187 GLU A CA 1
ATOM 1444 C C . GLU A 1 187 ? -3.886 -2.265 21.645 1.00 98.50 187 GLU A C 1
ATOM 1446 O O . GLU A 1 187 ? -2.829 -2.755 22.050 1.00 98.50 187 GLU A O 1
ATOM 1451 N N . THR A 1 188 ? -4.501 -2.738 20.558 1.00 98.50 188 THR A N 1
ATOM 1452 C CA . THR A 1 188 ? -3.992 -3.865 19.760 1.00 98.50 188 THR A CA 1
ATOM 1453 C C . THR A 1 188 ? -2.603 -3.569 19.197 1.00 98.50 188 THR A C 1
ATOM 1455 O O . THR A 1 188 ? -1.694 -4.393 19.327 1.00 98.50 188 THR A O 1
ATOM 1458 N N . LEU A 1 189 ? -2.416 -2.384 18.610 1.00 98.56 189 LEU A N 1
ATOM 1459 C CA . LEU A 1 189 ? -1.134 -1.971 18.043 1.00 98.56 189 LEU A CA 1
ATOM 1460 C C . LEU A 1 189 ? -0.102 -1.683 19.134 1.00 98.56 189 LEU A C 1
ATOM 1462 O O . LEU A 1 189 ? 1.042 -2.113 19.008 1.00 98.56 189 LEU A O 1
ATOM 1466 N N . ARG A 1 190 ? -0.492 -1.029 20.235 1.00 98.06 190 ARG A N 1
ATOM 1467 C CA . ARG A 1 190 ? 0.418 -0.705 21.348 1.00 98.06 190 ARG A CA 1
ATOM 1468 C C . ARG A 1 190 ? 1.035 -1.945 21.978 1.00 98.06 190 ARG A C 1
ATOM 1470 O O . ARG A 1 190 ? 2.196 -1.916 22.366 1.00 98.06 190 ARG A O 1
ATOM 1477 N N . ASN A 1 191 ? 0.277 -3.034 22.052 1.00 97.88 191 ASN A N 1
ATOM 1478 C CA . ASN A 1 191 ? 0.757 -4.294 22.610 1.00 97.88 191 ASN A CA 1
ATOM 1479 C C . ASN A 1 191 ? 1.742 -5.049 21.698 1.00 97.88 191 ASN A C 1
ATOM 1481 O O . ASN A 1 191 ? 2.330 -6.032 22.143 1.00 97.88 191 ASN A O 1
ATOM 1485 N N . ARG A 1 192 ? 1.919 -4.622 20.440 1.00 97.69 192 ARG A N 1
ATOM 1486 C CA . ARG A 1 192 ? 2.793 -5.288 19.455 1.00 97.69 192 ARG A CA 1
ATOM 1487 C C . ARG A 1 192 ? 3.879 -4.390 18.872 1.00 97.69 192 ARG A C 1
ATOM 1489 O O . ARG A 1 192 ? 4.898 -4.895 18.414 1.00 97.69 192 ARG A O 1
ATOM 1496 N N . TRP A 1 193 ? 3.668 -3.078 18.851 1.00 97.75 193 TRP A N 1
ATOM 1497 C CA . TRP A 1 193 ? 4.615 -2.130 18.283 1.00 97.75 193 TRP A CA 1
ATOM 1498 C C . TRP A 1 193 ? 5.693 -1.743 19.294 1.00 97.75 193 TRP A C 1
ATOM 1500 O O . TRP A 1 193 ? 5.444 -0.995 20.236 1.00 97.75 193 TRP A O 1
ATOM 1510 N N . GLU A 1 194 ? 6.913 -2.223 19.063 1.00 96.56 194 GLU A N 1
ATOM 1511 C CA . GLU A 1 194 ? 8.088 -1.892 19.882 1.00 96.56 194 GLU A CA 1
ATOM 1512 C C . GLU A 1 194 ? 9.001 -0.837 19.229 1.00 96.56 194 GLU A C 1
ATOM 1514 O O . GLU A 1 194 ? 9.978 -0.396 19.838 1.00 96.56 194 GLU A O 1
ATOM 1519 N N . GLY A 1 195 ? 8.687 -0.414 18.002 1.00 96.44 195 GLY A N 1
ATOM 1520 C CA . GLY A 1 195 ? 9.541 0.437 17.179 1.00 96.44 195 GLY A CA 1
ATOM 1521 C C . GLY A 1 195 ? 10.190 -0.324 16.026 1.00 96.44 195 GLY A C 1
ATOM 1522 O O . GLY A 1 195 ? 10.063 -1.539 15.898 1.00 96.44 195 GLY A O 1
ATOM 1523 N N . SER A 1 196 ? 10.918 0.412 15.193 1.00 96.00 196 SER A N 1
ATOM 1524 C CA . SER A 1 196 ? 11.618 -0.111 14.018 1.00 96.00 196 SER A CA 1
ATOM 1525 C C . SER A 1 196 ? 13.115 0.131 14.161 1.00 96.00 196 SER A C 1
ATOM 1527 O O . SER A 1 196 ? 13.547 1.165 14.676 1.00 96.00 196 SER A O 1
ATOM 1529 N N . LYS A 1 197 ? 13.922 -0.837 13.714 1.00 94.81 197 LYS A N 1
ATOM 1530 C CA . LYS A 1 197 ? 15.391 -0.716 13.723 1.00 94.81 197 LYS A CA 1
ATOM 1531 C C . LYS A 1 197 ? 15.929 -0.180 12.403 1.00 94.81 197 LYS A C 1
ATOM 1533 O O . LYS A 1 197 ? 17.034 0.362 12.389 1.00 94.81 197 LYS A O 1
ATOM 1538 N N . LEU A 1 198 ? 15.176 -0.360 11.320 1.00 94.06 198 LEU A N 1
ATOM 1539 C CA . LEU A 1 198 ? 15.577 0.034 9.974 1.00 94.06 198 LEU A CA 1
ATOM 1540 C C . LEU A 1 198 ? 15.006 1.399 9.574 1.00 94.06 198 LEU A C 1
ATOM 1542 O O . LEU A 1 198 ? 15.716 2.218 8.985 1.00 94.06 198 LEU A O 1
ATOM 1546 N N . ALA A 1 199 ? 13.754 1.680 9.935 1.00 94.88 199 ALA A N 1
ATOM 1547 C CA . ALA A 1 199 ? 13.095 2.923 9.579 1.00 94.88 199 ALA A CA 1
ATOM 1548 C C . ALA A 1 199 ? 13.690 4.110 10.344 1.00 94.88 199 ALA A C 1
ATOM 1550 O O . ALA A 1 199 ? 13.855 4.103 11.562 1.00 94.88 199 ALA A O 1
ATOM 1551 N N . GLN A 1 200 ? 13.964 5.186 9.611 1.00 95.62 200 GLN A N 1
ATOM 1552 C CA . GLN A 1 200 ? 14.465 6.447 10.174 1.00 95.62 200 GLN A CA 1
ATOM 1553 C C . GLN A 1 200 ? 13.363 7.498 10.338 1.00 95.62 200 GLN A C 1
ATOM 1555 O O . GLN A 1 200 ? 13.598 8.578 10.881 1.00 95.62 200 GLN A O 1
ATOM 1560 N N . ARG A 1 201 ? 12.168 7.205 9.823 1.00 96.38 201 ARG A N 1
ATOM 1561 C CA . ARG A 1 201 ? 11.017 8.104 9.761 1.00 96.38 201 ARG A CA 1
ATOM 1562 C C . ARG A 1 201 ? 9.759 7.357 10.170 1.00 96.38 201 ARG A C 1
ATOM 1564 O O . ARG A 1 201 ? 9.752 6.133 10.235 1.00 96.38 201 ARG A O 1
ATOM 1571 N N . GLU A 1 202 ? 8.711 8.115 10.439 1.00 97.88 202 GLU A N 1
ATOM 1572 C CA . GLU A 1 202 ? 7.376 7.600 10.688 1.00 97.88 202 GLU A CA 1
ATOM 1573 C C . GLU A 1 202 ? 6.878 6.710 9.542 1.00 97.88 202 GLU A C 1
ATOM 1575 O O . GLU A 1 202 ? 7.112 6.991 8.362 1.00 97.88 202 GLU A O 1
ATOM 1580 N N . LEU A 1 203 ? 6.179 5.641 9.905 1.00 98.44 203 LEU A N 1
ATOM 1581 C CA . LEU A 1 203 ? 5.482 4.741 8.999 1.00 98.44 203 LEU A CA 1
ATOM 1582 C C . LEU A 1 203 ? 3.997 5.087 9.094 1.00 98.44 203 LEU A C 1
ATOM 1584 O O . LEU A 1 203 ? 3.408 4.946 10.167 1.00 98.44 203 LEU A O 1
ATOM 1588 N N . ALA A 1 204 ? 3.414 5.610 8.019 1.00 98.38 204 ALA A N 1
ATOM 1589 C CA . ALA A 1 204 ? 2.056 6.142 8.046 1.00 98.38 204 ALA A CA 1
ATOM 1590 C C . ALA A 1 204 ? 1.122 5.287 7.192 1.00 98.38 204 ALA A C 1
ATOM 1592 O O . ALA A 1 204 ? 1.427 5.007 6.034 1.00 98.38 204 ALA A O 1
ATOM 1593 N N . TYR A 1 205 ? -0.045 4.945 7.729 1.00 98.50 205 TYR A N 1
ATOM 1594 C CA . TYR A 1 205 ? -1.008 4.041 7.111 1.00 98.50 205 TYR A CA 1
ATOM 1595 C C . TYR A 1 205 ? -2.438 4.569 7.234 1.00 98.50 205 TYR A C 1
ATOM 1597 O O . TYR A 1 205 ? -2.788 5.245 8.201 1.00 98.50 205 TYR A O 1
ATOM 1605 N N . ARG A 1 206 ? -3.281 4.203 6.271 1.00 98.00 206 ARG A N 1
ATOM 1606 C CA . ARG A 1 206 ? -4.738 4.156 6.408 1.00 98.00 206 ARG A CA 1
ATOM 1607 C C . ARG A 1 206 ? -5.108 2.711 6.727 1.00 98.00 206 ARG A C 1
ATOM 1609 O O . ARG A 1 206 ? -4.716 1.824 5.979 1.00 98.00 206 ARG A O 1
ATOM 1616 N N . VAL A 1 207 ? -5.826 2.460 7.814 1.00 98.50 207 VAL A N 1
ATOM 1617 C CA . VAL A 1 207 ? -6.177 1.105 8.272 1.00 98.50 207 VAL A CA 1
ATOM 1618 C C . VAL A 1 207 ? -7.691 0.959 8.302 1.00 98.50 207 VAL A C 1
ATOM 1620 O O . VAL A 1 207 ? -8.368 1.810 8.872 1.00 98.50 207 VAL A O 1
ATOM 1623 N N . GLY A 1 208 ? -8.211 -0.094 7.673 1.00 98.12 208 GLY A N 1
ATOM 1624 C CA . GLY A 1 208 ? -9.624 -0.455 7.646 1.00 98.12 208 GLY A CA 1
ATOM 1625 C C . GLY A 1 208 ? -9.925 -1.590 8.625 1.00 98.12 208 GLY A C 1
ATOM 1626 O O . GLY A 1 208 ? -9.307 -2.655 8.558 1.00 98.12 208 GLY A O 1
ATOM 1627 N N . VAL A 1 209 ? -10.878 -1.362 9.525 1.00 98.50 209 VAL A N 1
ATOM 1628 C CA . VAL A 1 209 ? -11.244 -2.264 10.621 1.00 98.50 209 VAL A CA 1
ATOM 1629 C C . VAL A 1 209 ? -12.728 -2.618 10.536 1.00 98.50 209 VAL A C 1
ATOM 1631 O O . VAL A 1 209 ? -13.559 -1.740 10.304 1.00 98.50 209 VAL A O 1
ATOM 1634 N N . THR A 1 210 ? -13.066 -3.896 10.702 1.00 98.25 210 THR A N 1
ATOM 1635 C CA . THR A 1 210 ? -14.461 -4.374 10.734 1.00 98.25 210 THR A CA 1
ATOM 1636 C C . THR A 1 210 ? -15.173 -3.970 12.030 1.00 98.25 210 THR A C 1
ATOM 1638 O O . THR A 1 210 ? -14.540 -3.497 12.974 1.00 98.25 210 THR A O 1
ATOM 1641 N N . GLU A 1 211 ? -16.488 -4.199 12.119 1.00 97.62 211 GLU A N 1
ATOM 1642 C CA . GLU A 1 211 ? -17.258 -3.967 13.356 1.00 97.62 211 GLU A CA 1
ATOM 1643 C C . GLU A 1 211 ? -16.765 -4.784 14.565 1.00 97.62 211 GLU A C 1
ATOM 1645 O O . GLU A 1 211 ? -16.941 -4.362 15.704 1.00 97.62 211 GLU A O 1
ATOM 1650 N N . ASP A 1 212 ? -16.079 -5.904 14.320 1.00 97.50 212 ASP A N 1
ATOM 1651 C CA . ASP A 1 212 ? -15.506 -6.778 15.351 1.00 97.50 212 ASP A CA 1
ATOM 1652 C C . ASP A 1 212 ? -14.085 -6.366 15.794 1.00 97.50 212 ASP A C 1
ATOM 1654 O O . ASP A 1 212 ? -13.438 -7.068 16.584 1.00 97.50 212 ASP A O 1
ATOM 1658 N N . GLY A 1 213 ? -13.546 -5.261 15.269 1.00 97.94 213 GLY A N 1
ATOM 1659 C CA . GLY A 1 213 ? -12.189 -4.811 15.596 1.00 97.94 213 GLY A CA 1
ATOM 1660 C C . GLY A 1 213 ? -11.080 -5.550 14.848 1.00 97.94 213 GLY A C 1
ATOM 1661 O O . GLY A 1 213 ? -9.924 -5.531 15.277 1.00 97.94 213 GLY A O 1
ATOM 1662 N N . VAL A 1 214 ? -11.401 -6.222 13.738 1.00 98.31 214 VAL A N 1
ATOM 1663 C CA . VAL A 1 214 ? -10.422 -6.948 12.917 1.00 98.31 214 VAL A CA 1
ATOM 1664 C C . VAL A 1 214 ? -9.865 -6.036 11.829 1.00 98.31 214 VAL A C 1
ATOM 1666 O O . VAL A 1 214 ? -10.629 -5.425 11.089 1.00 98.31 214 VAL A O 1
ATOM 1669 N N . ILE A 1 215 ? -8.537 -5.972 11.692 1.00 98.56 215 ILE A N 1
ATOM 1670 C CA . ILE A 1 215 ? -7.889 -5.266 10.578 1.00 98.56 215 ILE A CA 1
ATOM 1671 C C . ILE A 1 215 ? -8.122 -6.072 9.297 1.00 98.56 215 ILE A C 1
ATOM 1673 O O . ILE A 1 215 ? -7.553 -7.150 9.129 1.00 98.56 215 ILE A O 1
ATOM 1677 N N . ALA A 1 216 ? -8.956 -5.549 8.402 1.00 97.75 216 ALA A N 1
ATOM 1678 C CA . ALA A 1 216 ? -9.306 -6.202 7.143 1.00 97.75 216 ALA A CA 1
ATOM 1679 C C . ALA A 1 216 ? -8.503 -5.672 5.949 1.00 97.75 216 ALA A C 1
ATOM 1681 O O . ALA A 1 216 ? -8.278 -6.404 4.992 1.00 97.75 216 ALA A O 1
ATOM 1682 N N . ASP A 1 217 ? -8.054 -4.417 5.996 1.00 97.50 217 ASP A N 1
ATOM 1683 C CA . ASP A 1 217 ? -7.234 -3.819 4.941 1.00 97.50 217 ASP A CA 1
ATOM 1684 C C . ASP A 1 217 ? -6.322 -2.727 5.526 1.00 97.50 217 ASP A C 1
ATOM 1686 O O . ASP A 1 217 ? -6.624 -2.134 6.565 1.00 97.50 217 ASP A O 1
ATOM 1690 N N . TYR A 1 218 ? -5.206 -2.437 4.861 1.00 97.31 218 TYR A N 1
ATOM 1691 C CA . TYR A 1 218 ? -4.376 -1.271 5.151 1.00 97.31 218 TYR A CA 1
ATOM 1692 C C . TYR A 1 218 ? -3.675 -0.746 3.892 1.00 97.31 218 TYR A C 1
ATOM 1694 O O . TYR A 1 218 ? -3.326 -1.482 2.971 1.00 97.31 218 TYR A O 1
ATOM 1702 N N . GLU A 1 219 ? -3.402 0.550 3.864 1.00 96.25 219 GLU A N 1
ATOM 1703 C CA . GLU A 1 219 ? -2.683 1.233 2.792 1.00 96.25 219 GLU A CA 1
ATOM 1704 C C . GLU A 1 219 ? -1.560 2.086 3.390 1.00 96.25 219 GLU A C 1
ATOM 1706 O O . GLU A 1 219 ? -1.847 2.990 4.180 1.00 96.25 219 GLU A O 1
ATOM 1711 N N . PRO A 1 220 ? -0.288 1.856 3.023 1.00 96.75 220 PRO A N 1
ATOM 1712 C CA . PRO A 1 220 ? 0.776 2.799 3.333 1.00 96.75 220 PRO A CA 1
ATOM 1713 C C . PRO A 1 220 ? 0.538 4.141 2.630 1.00 96.75 220 PRO A C 1
ATOM 1715 O O . PRO A 1 220 ? 0.258 4.206 1.436 1.00 96.75 220 PRO A O 1
ATOM 1718 N N . THR A 1 221 ? 0.674 5.232 3.378 1.00 96.06 221 THR A N 1
ATOM 1719 C CA . THR A 1 221 ? 0.422 6.614 2.919 1.00 96.06 221 THR A CA 1
ATOM 1720 C C . THR A 1 221 ? 1.706 7.423 2.729 1.00 96.06 221 THR A C 1
ATOM 1722 O O . THR A 1 221 ? 1.665 8.579 2.305 1.00 96.06 221 THR A O 1
ATOM 1725 N N . ASN A 1 222 ? 2.862 6.825 3.022 1.00 95.56 222 ASN A N 1
ATOM 1726 C CA . ASN A 1 222 ? 4.178 7.389 2.756 1.00 95.56 222 ASN A CA 1
ATOM 1727 C C . ASN A 1 222 ? 5.169 6.301 2.309 1.00 95.56 222 ASN A C 1
ATOM 1729 O O . ASN A 1 222 ? 4.929 5.111 2.497 1.00 95.56 222 ASN A O 1
ATOM 1733 N N . GLN A 1 223 ? 6.300 6.720 1.733 1.00 91.12 223 GLN A N 1
ATOM 1734 C CA . GLN A 1 223 ? 7.315 5.793 1.218 1.00 91.12 223 GLN A CA 1
ATOM 1735 C C . GLN A 1 223 ? 7.879 4.877 2.314 1.00 91.12 223 GLN A C 1
ATOM 1737 O O . GLN A 1 223 ? 7.993 3.678 2.104 1.00 91.12 223 GLN A O 1
ATOM 1742 N N . SER A 1 224 ? 8.155 5.409 3.511 1.00 94.62 224 SER A N 1
ATOM 1743 C CA . SER A 1 224 ? 8.668 4.592 4.616 1.00 94.62 224 SER A CA 1
ATOM 1744 C C . SER A 1 224 ? 7.712 3.453 4.979 1.00 94.62 224 SER A C 1
ATOM 1746 O O . SER A 1 224 ? 8.165 2.350 5.263 1.00 94.62 224 SER A O 1
ATOM 1748 N N . GLY A 1 225 ? 6.397 3.704 4.960 1.00 96.06 225 GLY A N 1
ATOM 1749 C CA . GLY A 1 225 ? 5.392 2.679 5.224 1.00 96.06 225 GLY A CA 1
ATOM 1750 C C . GLY A 1 225 ? 5.385 1.565 4.178 1.00 96.06 225 GLY A C 1
ATOM 1751 O O . GLY A 1 225 ? 5.089 0.429 4.518 1.00 96.06 225 GLY A O 1
ATOM 1752 N N . TRP A 1 226 ? 5.747 1.860 2.927 1.00 92.69 226 TRP A N 1
ATOM 1753 C CA . TRP A 1 226 ? 5.958 0.836 1.902 1.00 92.69 226 TRP A CA 1
ATOM 1754 C C . TRP A 1 226 ? 7.246 0.046 2.130 1.00 92.69 226 TRP A C 1
ATOM 1756 O O . TRP A 1 226 ? 7.236 -1.179 2.054 1.00 92.69 226 TRP A O 1
ATOM 1766 N N . ASP A 1 227 ? 8.341 0.744 2.427 1.00 90.69 227 ASP A N 1
ATOM 1767 C CA . ASP A 1 227 ? 9.676 0.146 2.531 1.00 90.69 227 ASP A CA 1
ATOM 1768 C C . ASP A 1 227 ? 9.837 -0.758 3.759 1.00 90.69 227 ASP A C 1
ATOM 1770 O O . ASP A 1 227 ? 10.602 -1.719 3.723 1.00 90.69 227 ASP A O 1
ATOM 1774 N N . TYR A 1 228 ? 9.134 -0.448 4.851 1.00 94.12 228 TYR A N 1
ATOM 1775 C CA . TYR A 1 228 ? 9.307 -1.113 6.147 1.00 94.12 228 TYR A CA 1
ATOM 1776 C C . TYR A 1 228 ? 8.014 -1.734 6.684 1.00 94.12 228 TYR A C 1
ATOM 1778 O O . TYR A 1 228 ? 7.883 -1.920 7.895 1.00 94.12 228 TYR A O 1
ATOM 1786 N N . ILE A 1 229 ? 7.056 -2.061 5.808 1.00 93.69 229 ILE A N 1
ATOM 1787 C CA . ILE A 1 229 ? 5.796 -2.700 6.216 1.00 93.69 229 ILE A CA 1
ATOM 1788 C C . ILE A 1 229 ? 6.035 -4.005 6.990 1.00 93.69 229 ILE A C 1
ATOM 1790 O O . ILE A 1 229 ? 5.359 -4.250 7.989 1.00 93.69 229 ILE A O 1
ATOM 1794 N N . GLU A 1 230 ? 7.049 -4.778 6.592 1.00 93.06 230 GLU A N 1
ATOM 1795 C CA . GLU A 1 230 ? 7.429 -6.061 7.201 1.00 93.06 230 GLU A CA 1
ATOM 1796 C C . GLU A 1 230 ? 7.948 -5.914 8.646 1.00 93.06 230 GLU A C 1
ATOM 1798 O O . GLU A 1 230 ? 7.959 -6.883 9.403 1.00 93.06 230 GLU A O 1
ATOM 1803 N N . GLU A 1 231 ? 8.353 -4.707 9.072 1.00 94.56 231 GLU A N 1
ATOM 1804 C CA . GLU A 1 231 ? 8.702 -4.440 10.477 1.00 94.56 231 GLU A CA 1
ATOM 1805 C C . GLU A 1 231 ? 7.484 -4.087 11.340 1.00 94.56 231 GLU A C 1
ATOM 1807 O O . GLU A 1 231 ? 7.600 -3.978 12.561 1.00 94.56 231 GLU A O 1
ATOM 1812 N N . THR A 1 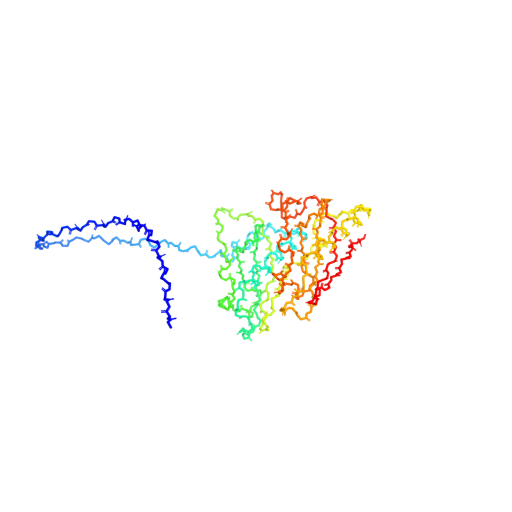232 ? 6.315 -3.874 10.734 1.00 97.06 232 THR A N 1
ATOM 1813 C CA . THR A 1 232 ? 5.104 -3.473 11.455 1.00 97.06 232 THR A CA 1
ATOM 1814 C C . THR A 1 232 ? 4.239 -4.673 11.833 1.00 97.06 232 THR A C 1
ATOM 1816 O O . THR A 1 232 ? 4.220 -5.678 11.125 1.00 97.06 232 THR A O 1
ATOM 1819 N N . PRO A 1 233 ? 3.423 -4.571 12.897 1.00 97.81 233 PRO A N 1
ATOM 1820 C CA . PRO A 1 233 ? 2.482 -5.633 13.241 1.00 97.81 233 PRO A CA 1
ATOM 1821 C C . PRO A 1 233 ? 1.302 -5.745 12.259 1.00 97.81 233 PRO A C 1
ATOM 1823 O O . PRO A 1 233 ? 0.480 -6.644 12.416 1.00 97.81 233 PRO A O 1
ATOM 1826 N N . LEU A 1 234 ? 1.171 -4.841 11.277 1.00 97.88 234 LEU A N 1
ATOM 1827 C CA . LEU A 1 234 ? 0.002 -4.786 10.395 1.00 97.88 234 LEU A CA 1
ATOM 1828 C C . LEU A 1 234 ? -0.122 -6.036 9.520 1.00 97.88 234 LEU A C 1
ATOM 1830 O O . LEU A 1 234 ? -1.231 -6.532 9.361 1.00 97.88 234 LEU A O 1
ATOM 1834 N N . GLU A 1 235 ? 0.985 -6.581 9.003 1.00 92.94 235 GLU A N 1
ATOM 1835 C CA . GLU A 1 235 ? 0.936 -7.803 8.186 1.00 92.94 235 GLU A CA 1
ATOM 1836 C C . GLU A 1 235 ? 0.483 -9.027 8.983 1.00 92.94 235 GLU A C 1
ATOM 1838 O O . GLU A 1 235 ? -0.289 -9.835 8.479 1.00 92.94 235 GLU A O 1
ATOM 1843 N N . GLU A 1 236 ? 0.925 -9.148 10.238 1.00 96.25 236 GLU A N 1
ATOM 1844 C CA . GLU A 1 236 ? 0.543 -10.263 11.113 1.00 96.25 236 GLU A CA 1
ATOM 1845 C C . GLU A 1 236 ? -0.927 -10.168 11.554 1.00 96.25 236 GLU A C 1
ATOM 1847 O O . GLU A 1 236 ? -1.595 -11.180 11.768 1.00 96.25 236 GLU A O 1
ATOM 1852 N N . LEU A 1 237 ? -1.429 -8.945 11.731 1.00 97.94 237 LEU A N 1
ATOM 1853 C CA . LEU A 1 237 ? -2.790 -8.689 12.199 1.00 97.94 237 LEU A CA 1
ATOM 1854 C C . LEU A 1 237 ? -3.840 -8.706 11.082 1.00 97.94 237 LEU A C 1
ATOM 1856 O O . LEU A 1 237 ? -5.028 -8.828 11.390 1.00 97.94 237 LEU A O 1
ATOM 1860 N N . LEU A 1 238 ? -3.420 -8.560 9.824 1.00 97.62 238 LEU A N 1
ATOM 1861 C CA . LEU A 1 238 ? -4.303 -8.463 8.669 1.00 97.62 238 LEU A CA 1
ATOM 1862 C C . LEU A 1 238 ? -5.094 -9.766 8.456 1.00 97.62 238 LEU A C 1
ATOM 1864 O O . LEU A 1 238 ? -4.523 -10.851 8.355 1.00 97.62 238 LEU A O 1
ATOM 1868 N N . LYS A 1 239 ? -6.419 -9.639 8.339 1.00 97.44 239 LYS A N 1
ATOM 1869 C CA . LYS A 1 239 ? -7.354 -10.727 8.019 1.00 97.44 239 LYS A CA 1
ATOM 1870 C C . LYS A 1 239 ? -8.361 -10.258 6.965 1.00 97.44 239 LYS A C 1
ATOM 1872 O O . LYS A 1 239 ? -9.466 -9.838 7.319 1.00 97.44 239 LYS A O 1
ATOM 1877 N N . PRO A 1 240 ? -7.984 -10.281 5.677 1.00 95.94 240 PRO A N 1
ATOM 1878 C CA . PRO A 1 240 ? -8.799 -9.722 4.598 1.00 95.94 240 PRO A CA 1
ATOM 1879 C C . PRO A 1 240 ? -10.166 -10.410 4.468 1.00 95.94 240 PRO A C 1
ATOM 1881 O O . PRO A 1 240 ? -11.183 -9.769 4.187 1.00 95.94 240 PRO A O 1
ATOM 1884 N N . GLU A 1 241 ? -10.224 -11.709 4.754 1.00 95.88 241 GLU A N 1
ATOM 1885 C CA . GLU A 1 241 ? -11.438 -12.515 4.690 1.00 95.88 241 GLU A CA 1
ATOM 1886 C C . GLU A 1 241 ? -12.525 -12.054 5.669 1.00 95.88 241 GLU A C 1
ATOM 1888 O O . GLU A 1 241 ? -13.703 -12.298 5.412 1.00 95.88 241 GLU A O 1
ATOM 1893 N N . ALA A 1 242 ? -12.156 -11.350 6.748 1.00 96.06 242 ALA A N 1
ATOM 1894 C CA . ALA A 1 242 ? -13.105 -10.813 7.721 1.00 96.06 242 ALA A CA 1
ATOM 1895 C C . ALA A 1 242 ? -14.035 -9.744 7.126 1.00 96.06 242 ALA A C 1
ATOM 1897 O O . ALA A 1 242 ? -15.080 -9.485 7.701 1.00 96.06 242 ALA A O 1
ATOM 1898 N N . ALA A 1 243 ? -13.674 -9.151 5.982 1.00 95.88 243 ALA A N 1
ATOM 1899 C CA . ALA A 1 243 ? -14.516 -8.206 5.245 1.00 95.88 243 ALA A CA 1
ATOM 1900 C C . ALA A 1 243 ? -14.926 -8.719 3.849 1.00 95.88 243 ALA A C 1
ATOM 1902 O O . ALA A 1 243 ? -15.358 -7.940 2.991 1.00 95.88 243 ALA A O 1
ATOM 1903 N N . GLY A 1 244 ? -14.746 -10.019 3.588 1.00 94.31 244 GLY A N 1
ATOM 1904 C CA . GLY A 1 244 ? -15.057 -10.647 2.302 1.00 94.31 244 GLY A CA 1
ATOM 1905 C C . GLY A 1 244 ? -14.010 -10.429 1.200 1.00 94.31 244 GLY A C 1
ATOM 1906 O O . GLY A 1 244 ? -14.257 -10.782 0.043 1.00 94.31 244 GLY A O 1
ATOM 1907 N N . ILE A 1 245 ? -12.839 -9.863 1.515 1.00 93.69 245 ILE A N 1
ATOM 1908 C CA . ILE A 1 245 ? -11.759 -9.690 0.533 1.00 93.69 245 ILE A CA 1
ATOM 1909 C C . ILE A 1 245 ? -11.169 -11.066 0.186 1.00 93.69 245 ILE A C 1
ATOM 1911 O O . ILE A 1 245 ? -10.875 -11.877 1.062 1.00 93.69 245 ILE A O 1
ATOM 1915 N N . GLY A 1 246 ? -11.003 -11.340 -1.107 1.00 89.69 246 GLY A N 1
ATOM 1916 C CA . GLY A 1 246 ? -10.488 -12.604 -1.640 1.00 89.69 246 GLY A CA 1
ATOM 1917 C C . GLY A 1 246 ? -11.513 -13.744 -1.681 1.00 89.69 246 GLY A C 1
ATOM 1918 O O . GLY A 1 246 ? -11.344 -14.680 -2.459 1.00 89.69 246 GLY A O 1
ATOM 1919 N N . THR A 1 247 ? -12.597 -13.664 -0.902 1.00 88.62 247 THR A N 1
ATOM 1920 C CA . THR A 1 247 ? -13.680 -14.664 -0.882 1.00 88.62 247 THR A CA 1
ATOM 1921 C C . THR A 1 247 ? -14.918 -14.209 -1.655 1.00 88.62 247 THR A C 1
ATOM 1923 O O . THR A 1 247 ? -15.489 -14.994 -2.411 1.00 88.62 247 THR 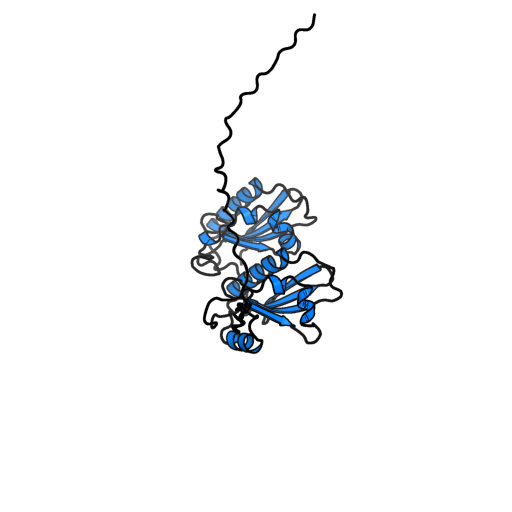A O 1
ATOM 1926 N N . GLU A 1 248 ? -15.320 -12.944 -1.509 1.00 88.94 248 GLU A N 1
ATOM 1927 C CA . GLU A 1 248 ? -16.512 -12.358 -2.143 1.00 88.94 248 GLU A CA 1
ATOM 1928 C C . GLU A 1 248 ? -16.176 -11.302 -3.209 1.00 88.94 248 GLU A C 1
ATOM 1930 O O . GLU A 1 248 ? -17.022 -10.931 -4.030 1.00 88.94 248 GLU A O 1
ATOM 1935 N N . GLY A 1 249 ? -14.944 -10.793 -3.211 1.00 90.12 249 GLY A N 1
ATOM 1936 C CA . GLY A 1 249 ? -14.445 -9.841 -4.199 1.00 90.12 249 GLY A CA 1
ATOM 1937 C C . GLY A 1 249 ? -13.067 -9.288 -3.843 1.00 90.12 249 GLY A C 1
ATOM 1938 O O . GLY A 1 249 ? -12.462 -9.692 -2.856 1.00 90.12 249 GLY A O 1
ATOM 1939 N N . LEU A 1 250 ? -12.570 -8.349 -4.650 1.00 90.88 250 LEU A N 1
ATOM 1940 C CA . LEU A 1 250 ? -11.262 -7.712 -4.427 1.00 90.88 250 LEU A CA 1
ATOM 1941 C C . LEU A 1 250 ? -11.259 -6.663 -3.324 1.00 90.88 250 LEU A C 1
ATOM 1943 O O . LEU A 1 250 ? -10.212 -6.343 -2.779 1.00 90.88 250 LEU A O 1
ATOM 1947 N N . VAL A 1 251 ? -12.426 -6.111 -3.022 1.00 94.19 251 VAL A N 1
ATOM 1948 C CA . VAL A 1 251 ? -12.590 -5.036 -2.049 1.00 94.19 251 VAL A CA 1
ATOM 1949 C C . VAL A 1 251 ? -13.651 -5.433 -1.026 1.00 94.19 251 VAL A C 1
ATOM 1951 O O . VAL A 1 251 ? -14.549 -6.214 -1.376 1.00 94.19 251 VAL A O 1
ATOM 1954 N N . PRO A 1 252 ? -13.578 -4.888 0.201 1.00 94.38 252 PRO A N 1
ATOM 1955 C CA . PRO A 1 252 ? -14.547 -5.150 1.259 1.00 94.38 252 PRO A CA 1
ATOM 1956 C C . PRO A 1 252 ? -15.996 -5.006 0.802 1.00 94.38 252 PRO A C 1
ATOM 1958 O O . PRO A 1 252 ? -16.346 -4.059 0.089 1.00 94.38 252 PRO A O 1
ATOM 1961 N N . LYS A 1 253 ? -16.850 -5.943 1.225 1.00 91.12 253 LYS A N 1
ATOM 1962 C CA . LYS A 1 253 ? -18.310 -5.848 1.041 1.00 91.12 253 LYS A CA 1
ATOM 1963 C C . LYS A 1 253 ? -19.000 -5.209 2.237 1.00 91.12 253 LYS A C 1
ATOM 1965 O O . LYS A 1 253 ? -20.039 -4.569 2.071 1.00 91.12 253 LYS A O 1
ATOM 1970 N N . GLU A 1 254 ? -18.401 -5.353 3.409 1.00 90.75 254 GLU A N 1
ATOM 1971 C CA . GLU A 1 254 ? -18.880 -4.774 4.656 1.00 90.75 254 GLU A CA 1
ATOM 1972 C C . GLU A 1 254 ? -18.255 -3.392 4.909 1.00 90.75 254 GLU A C 1
ATOM 1974 O O . GLU A 1 254 ? -17.136 -3.132 4.454 1.00 90.75 254 GLU A O 1
ATOM 1979 N N . PRO A 1 255 ? -18.960 -2.485 5.611 1.00 95.69 255 PRO A N 1
ATOM 1980 C CA . PRO A 1 255 ? -18.401 -1.199 6.000 1.00 95.69 255 PRO A CA 1
ATOM 1981 C C . PRO A 1 255 ? -17.210 -1.339 6.946 1.00 95.69 255 PRO A C 1
ATOM 1983 O O . PRO A 1 255 ? -17.288 -2.040 7.952 1.00 95.69 255 PRO A O 1
ATOM 1986 N N . LEU A 1 256 ? -16.138 -0.603 6.662 1.00 97.69 256 LEU A N 1
ATOM 1987 C CA . LEU A 1 256 ? -14.965 -0.525 7.526 1.00 97.69 256 LEU A CA 1
ATOM 1988 C C . LEU A 1 256 ? -14.916 0.816 8.257 1.00 97.69 256 LEU A C 1
ATOM 1990 O O . LEU A 1 256 ? -15.090 1.876 7.646 1.00 97.69 256 LEU A O 1
ATOM 1994 N N . ALA A 1 257 ? -14.616 0.778 9.555 1.00 97.81 257 ALA A N 1
ATOM 1995 C CA . ALA A 1 257 ? -14.071 1.934 10.253 1.00 97.81 257 ALA A CA 1
ATOM 1996 C C . ALA A 1 257 ? -12.658 2.185 9.729 1.00 97.81 257 ALA A C 1
ATOM 1998 O O . ALA A 1 257 ? -11.899 1.243 9.501 1.00 97.81 257 ALA A O 1
ATOM 1999 N N . GLN A 1 258 ? -12.302 3.444 9.503 1.00 97.50 258 GLN A N 1
ATOM 2000 C CA . GLN A 1 258 ? -11.018 3.781 8.908 1.00 97.50 258 GLN A CA 1
ATOM 2001 C C . GLN A 1 258 ? -10.232 4.723 9.799 1.00 97.50 258 GLN A C 1
ATOM 2003 O O . GLN A 1 258 ? -10.763 5.713 10.296 1.00 97.50 258 GLN A O 1
ATOM 2008 N N . PHE A 1 259 ? -8.947 4.428 9.947 1.00 98.31 259 PHE A N 1
ATOM 2009 C CA . PHE A 1 259 ? -8.058 5.140 10.852 1.00 98.31 259 PHE A CA 1
ATOM 2010 C C . PHE A 1 259 ? -6.786 5.563 10.134 1.00 98.31 259 PHE A C 1
ATOM 2012 O O . PHE A 1 259 ? -6.248 4.827 9.305 1.00 98.31 259 PHE A O 1
ATOM 2019 N N . ARG A 1 260 ? -6.275 6.743 10.479 1.00 98.38 260 ARG A N 1
ATOM 2020 C CA . ARG A 1 260 ? -4.879 7.090 10.244 1.00 98.38 260 ARG A CA 1
ATOM 2021 C C . ARG A 1 260 ? -4.072 6.444 11.355 1.00 98.38 260 ARG A C 1
ATOM 2023 O O . ARG A 1 260 ? -4.327 6.712 12.520 1.00 98.38 260 ARG A O 1
ATOM 2030 N N . VAL A 1 261 ? -3.086 5.640 10.989 1.00 98.75 261 VAL A N 1
ATOM 2031 C CA . VAL A 1 261 ? -2.145 5.025 11.924 1.00 98.75 261 VAL A CA 1
ATOM 2032 C C . VAL A 1 261 ? -0.747 5.522 11.602 1.00 98.75 261 VAL A C 1
ATOM 2034 O O . VAL A 1 261 ? -0.281 5.381 10.473 1.00 98.75 261 VAL A O 1
ATOM 2037 N N . VAL A 1 262 ? -0.063 6.091 12.589 1.00 98.69 262 VAL A N 1
ATOM 2038 C CA . VAL A 1 262 ? 1.333 6.520 12.471 1.00 98.69 262 VAL A CA 1
ATOM 2039 C C . VAL A 1 262 ? 2.166 5.753 13.487 1.00 98.69 262 VAL A C 1
ATOM 2041 O O . VAL A 1 262 ? 1.924 5.841 14.687 1.00 98.69 262 VAL A O 1
ATOM 2044 N N . LEU A 1 263 ? 3.153 5.001 13.006 1.00 98.62 263 LEU A N 1
ATOM 2045 C CA . LEU A 1 263 ? 4.092 4.236 13.821 1.00 98.62 263 LEU A CA 1
ATOM 2046 C C . LEU A 1 263 ? 5.468 4.907 13.762 1.00 98.62 263 LEU A C 1
ATOM 2048 O O . LEU A 1 263 ? 6.065 5.032 12.690 1.00 98.62 263 LEU A O 1
ATOM 2052 N N . TRP A 1 264 ? 5.994 5.349 14.903 1.00 98.44 264 TRP A N 1
ATOM 2053 C CA . TRP A 1 264 ? 7.321 5.965 14.967 1.00 98.44 264 TRP A CA 1
ATOM 2054 C C . TRP A 1 264 ? 8.409 4.940 15.294 1.00 98.44 264 TRP A C 1
ATOM 2056 O O . TRP A 1 264 ? 8.186 4.077 16.147 1.00 98.44 264 TRP A O 1
ATOM 2066 N N . PRO A 1 265 ? 9.628 5.077 14.730 1.00 97.88 265 PRO A N 1
ATOM 2067 C CA . PRO A 1 265 ? 10.729 4.137 14.968 1.00 97.88 265 PRO A CA 1
ATOM 2068 C C . PRO A 1 265 ? 11.100 3.925 16.440 1.00 97.88 265 PRO A C 1
ATOM 2070 O O . PRO A 1 265 ? 11.662 2.897 16.793 1.00 97.88 265 PRO A O 1
ATOM 2073 N N . ASN A 1 266 ? 10.774 4.876 17.316 1.00 97.31 266 ASN A N 1
ATOM 2074 C CA . ASN A 1 266 ? 11.039 4.801 18.752 1.00 97.31 266 ASN A CA 1
ATOM 2075 C C . ASN A 1 266 ? 9.973 4.030 19.562 1.00 97.31 266 ASN A C 1
ATOM 2077 O O . ASN A 1 266 ? 10.029 4.071 20.789 1.00 97.31 266 ASN A O 1
ATOM 2081 N N . GLY A 1 267 ? 8.997 3.399 18.903 1.00 97.31 267 GLY A N 1
ATOM 2082 C CA . GLY A 1 267 ? 7.923 2.636 19.547 1.00 97.31 267 GLY A CA 1
ATOM 2083 C C . GLY A 1 267 ? 6.682 3.454 19.910 1.00 97.31 267 GLY A C 1
ATOM 2084 O O . GLY A 1 267 ? 5.705 2.899 20.404 1.00 97.31 267 GLY A O 1
ATOM 2085 N N . ASN A 1 268 ? 6.666 4.764 19.644 1.00 98.12 268 ASN A N 1
ATOM 2086 C CA . ASN A 1 268 ? 5.435 5.544 19.777 1.00 98.12 268 ASN A CA 1
ATOM 2087 C C . ASN A 1 268 ? 4.465 5.212 18.631 1.00 98.12 268 ASN A C 1
ATOM 2089 O O . ASN A 1 268 ? 4.901 4.860 17.530 1.00 98.12 268 ASN A O 1
ATOM 2093 N N . LEU A 1 269 ? 3.163 5.396 18.872 1.00 98.38 269 LEU A N 1
ATOM 2094 C CA . LEU A 1 269 ? 2.121 5.315 17.848 1.00 98.38 269 LEU A CA 1
ATOM 2095 C C . LEU A 1 269 ? 0.992 6.324 18.080 1.00 98.38 269 LEU A C 1
ATOM 2097 O O . LEU A 1 269 ? 0.775 6.764 19.211 1.00 98.38 269 LEU A O 1
ATOM 2101 N N . GLU A 1 270 ? 0.292 6.663 17.003 1.00 98.44 270 GLU A N 1
ATOM 2102 C CA . GLU A 1 270 ? -0.893 7.526 16.952 1.00 98.44 270 GLU A CA 1
ATOM 2103 C C . GLU A 1 270 ? -1.920 6.833 16.063 1.00 98.44 270 GLU A C 1
ATOM 2105 O O . GLU A 1 270 ? -1.574 6.288 15.010 1.00 98.44 270 GLU A O 1
ATOM 2110 N N . VAL A 1 271 ? -3.163 6.827 16.526 1.00 98.56 271 VAL A N 1
ATOM 2111 C CA . VAL A 1 271 ? -4.323 6.325 15.801 1.00 98.56 271 VAL A CA 1
ATOM 2112 C C . VAL A 1 271 ? -5.363 7.431 15.867 1.00 98.56 271 VAL A C 1
ATOM 2114 O O . VAL A 1 271 ? -5.613 7.959 16.949 1.00 98.56 271 VAL A O 1
ATOM 2117 N N . ASP A 1 272 ? -5.912 7.811 14.717 1.00 97.94 272 ASP A N 1
ATOM 2118 C CA . ASP A 1 272 ? -6.998 8.783 14.639 1.00 97.94 272 ASP A CA 1
ATOM 2119 C C . ASP A 1 272 ? -8.080 8.306 13.668 1.00 97.94 272 ASP A C 1
ATOM 2121 O O . ASP A 1 272 ? -7.751 7.901 12.545 1.00 97.94 272 ASP A O 1
ATOM 2125 N N . PRO A 1 273 ? -9.368 8.443 14.015 1.00 96.69 273 PRO A N 1
ATOM 2126 C CA . PRO A 1 273 ? -10.458 8.192 13.084 1.00 96.69 273 PRO A CA 1
ATOM 2127 C C . PRO A 1 273 ? -10.384 9.092 11.843 1.00 96.69 273 PRO A C 1
ATOM 2129 O O . PRO A 1 273 ? -10.211 10.312 11.932 1.00 96.69 273 PRO A O 1
ATOM 2132 N N . LEU A 1 274 ? -10.589 8.501 10.668 1.00 90.00 274 LEU A N 1
ATOM 2133 C CA . LEU A 1 274 ? -10.779 9.212 9.408 1.00 90.00 274 LEU A CA 1
ATOM 2134 C C . LEU A 1 274 ? -12.275 9.407 9.173 1.00 90.00 274 LEU A C 1
ATOM 2136 O O . LEU A 1 274 ? -12.922 8.623 8.487 1.00 90.00 274 LEU A O 1
ATOM 2140 N N . LEU A 1 275 ? -12.829 10.458 9.770 1.00 76.06 275 LEU A N 1
ATOM 2141 C CA . LEU A 1 275 ? -14.201 10.879 9.496 1.00 76.06 275 LEU A CA 1
ATOM 2142 C C . LEU A 1 275 ? -14.209 11.760 8.239 1.00 76.06 275 LEU A C 1
ATOM 2144 O O . LEU A 1 275 ? -13.477 12.753 8.184 1.00 76.06 275 LEU A O 1
ATOM 2148 N N . ARG A 1 276 ? -15.016 11.391 7.241 1.00 60.47 276 ARG A N 1
ATOM 2149 C CA . ARG A 1 276 ? -15.297 12.226 6.063 1.00 60.47 276 ARG A CA 1
ATOM 2150 C C . ARG A 1 276 ? -16.537 13.092 6.259 1.00 60.47 276 ARG A C 1
ATOM 2152 O O . ARG A 1 276 ? -17.509 12.617 6.886 1.00 60.47 276 ARG A O 1
#

pLDDT: mean 83.14, std 20.9, range [27.47, 98.75]

Radius of gyration: 28.12 Å; chains: 1; bounding box: 65×72×86 Å

Sequence (276 aa):
SLVLAAVALFFVPIPEIPEPKPATTEETSSENTSENTSEEQATEPSPTPPTTTELEEALQSEITEPTEVRFLERSLYKKVNQAWENRGELEQNLSYRVSVGKDGEIVGYKPANDDTDIDAADETPLPELLYTPTADNNEPLASFRVVFNNTGILEVSPWLGYKGEPGLGPEMTDSELISDLDEQLTETLRNRWEGSKLAQRELAYRVGVTEDGVIADYEPTNQSGWDYIEETPLEELLKPEAAGIGTEGLVPKEPLAQFRVVLWPNGNLEVDPLLR

Foldseek 3Di:
DDDDDDDDDDDDDDDDDDDDDDDDDDDDDDDDDDDDDPPPPDDDDDDDQDDPVVVVVLQVFADAAQQLLVLLQQLLCLVQLVQQDPFLPDPFKFKKKWKAASVSQTRDIDGPDPPHDRVCCVNGCNVVRHDHDDDDDNGHIWIWIWMRGSRRDIDIAGPVHHPDDHDLPAADDDPVLLVVLQVLLVVVQLVPQQAAPPDPFKFKKKFWAASVSQGQDMDTPDPSVSVCVVVGCSVVRHDNVVQPPPNNGPHGPGHTFIWIWIAHRNRDIDIGTDDD

Secondary structure (DSSP, 8-state):
---PPPPPPPPPPPPPPPPPPPPPP------------------PPPPPPPPHHHHHHHTTSB---HHHHHHHHHHHHHHHHHH--STT--SS-EEEEEEE-TTS-EEEEEESSTTS-SGGGGGSSTTTTB---SS-----BEEEEEEE-TTS-EEEEETT--SS---SSSBP--HHHHHHHHHHHHHHHHTT----SS-SS-EEEEEEE-TTS-EEEEEE-SHHHHHTGGGSTHHHH--GGGGTBTTTBSS-SS-BEEEEEEE-TTS-EEEEE---